Protein AF-A0A8I6SAB0-F1 (afdb_monomer_lite)

Organism: Cimex lectularius (NCBI:txid79782)

Structure (mmCIF, N/CA/C/O backbone):
data_AF-A0A8I6SAB0-F1
#
_entry.id   AF-A0A8I6SAB0-F1
#
loop_
_atom_site.group_PDB
_atom_site.id
_atom_site.type_symbol
_atom_site.label_atom_id
_atom_site.label_alt_id
_atom_site.label_comp_id
_atom_site.label_asym_id
_atom_site.label_entity_id
_atom_site.label_seq_id
_atom_site.pdbx_PDB_ins_code
_atom_site.Cartn_x
_atom_site.Cartn_y
_atom_site.Cartn_z
_atom_site.occupancy
_atom_site.B_iso_or_equiv
_atom_site.auth_seq_id
_atom_site.auth_comp_id
_atom_site.auth_asym_id
_atom_site.auth_atom_id
_atom_site.pdbx_PDB_model_num
ATOM 1 N N . MET A 1 1 ? -3.572 -4.943 46.003 1.00 37.38 1 MET A N 1
ATOM 2 C CA . MET A 1 1 ? -3.273 -3.696 45.274 1.00 37.38 1 MET A CA 1
ATOM 3 C C . MET A 1 1 ? -3.671 -3.942 43.835 1.00 37.38 1 MET A C 1
ATOM 5 O O . MET A 1 1 ? -3.155 -4.892 43.266 1.00 37.38 1 MET A O 1
ATOM 9 N N . ALA A 1 2 ? -4.676 -3.233 43.321 1.00 51.19 2 ALA A N 1
ATOM 10 C CA . ALA A 1 2 ? -5.103 -3.392 41.935 1.00 51.19 2 ALA A CA 1
ATOM 11 C C . ALA A 1 2 ? -4.067 -2.692 41.050 1.00 51.19 2 ALA A C 1
ATOM 13 O O . ALA A 1 2 ? -3.847 -1.495 41.209 1.00 51.19 2 ALA A O 1
ATOM 14 N N . GLU A 1 3 ? -3.372 -3.457 40.212 1.00 63.56 3 GLU A N 1
ATOM 15 C CA . GLU A 1 3 ? -2.479 -2.914 39.192 1.00 63.56 3 GLU A CA 1
ATOM 16 C C . GLU A 1 3 ? -3.342 -2.112 38.211 1.00 63.56 3 GLU A C 1
ATOM 18 O O . GLU A 1 3 ? -4.282 -2.652 37.626 1.00 63.56 3 GLU A O 1
ATOM 23 N N . GLU A 1 4 ? -3.088 -0.808 38.091 1.00 66.69 4 GLU A N 1
ATOM 24 C CA . GLU A 1 4 ? -3.746 0.015 37.079 1.00 66.69 4 GLU A CA 1
ATOM 25 C C . GLU A 1 4 ? -3.293 -0.482 35.703 1.00 66.69 4 GLU A C 1
ATOM 27 O O . GLU A 1 4 ? -2.148 -0.285 35.296 1.00 66.69 4 GLU A O 1
ATOM 32 N N . GLU A 1 5 ? -4.181 -1.202 35.014 1.00 70.38 5 GLU A N 1
ATOM 33 C CA . GLU A 1 5 ? -3.946 -1.691 33.657 1.00 70.38 5 GLU A CA 1
ATOM 34 C C . GLU A 1 5 ? -3.589 -0.504 32.759 1.00 70.38 5 GLU A C 1
ATOM 36 O O . GLU A 1 5 ? -4.308 0.500 32.721 1.00 70.38 5 GLU A O 1
ATOM 41 N N . SER A 1 6 ? -2.474 -0.611 32.030 1.00 84.19 6 SER A N 1
ATOM 42 C CA . SER A 1 6 ? -2.013 0.489 31.182 1.00 84.19 6 SER A CA 1
ATOM 43 C C . SER A 1 6 ? -3.103 0.877 30.178 1.00 84.19 6 SER A C 1
ATOM 45 O O . SER A 1 6 ? -3.843 0.023 29.678 1.00 84.19 6 SER A O 1
ATOM 47 N N . GLU A 1 7 ? -3.195 2.163 29.829 1.00 88.31 7 GLU A N 1
ATOM 48 C CA . GLU A 1 7 ? -4.183 2.667 28.862 1.00 88.31 7 GLU A CA 1
ATOM 49 C C . GLU A 1 7 ? -4.203 1.817 27.575 1.00 88.31 7 GLU A C 1
ATOM 51 O O . GLU A 1 7 ? -5.266 1.473 27.050 1.00 88.31 7 GLU A O 1
ATOM 56 N N . TYR A 1 8 ? -3.027 1.350 27.145 1.00 86.06 8 TYR A N 1
ATOM 57 C CA . TYR A 1 8 ? -2.850 0.434 26.024 1.00 86.06 8 TYR A CA 1
ATOM 58 C C . TYR A 1 8 ? -3.575 -0.913 26.194 1.00 86.06 8 TYR A C 1
ATOM 60 O O . TYR A 1 8 ? -4.227 -1.388 25.263 1.00 86.06 8 TYR A O 1
ATOM 68 N N . GLU A 1 9 ? -3.495 -1.544 27.365 1.00 88.44 9 GLU A N 1
ATOM 69 C CA . GLU A 1 9 ? -4.167 -2.820 27.643 1.00 88.44 9 GLU A CA 1
ATOM 70 C C . GLU A 1 9 ? -5.688 -2.678 27.695 1.00 88.44 9 GLU A C 1
ATOM 72 O O . GLU A 1 9 ? -6.413 -3.612 27.329 1.00 88.44 9 GLU A O 1
ATOM 77 N N . SER A 1 10 ? -6.182 -1.504 28.098 1.00 89.19 10 SER A N 1
ATOM 78 C CA . SER A 1 10 ? -7.610 -1.181 28.044 1.00 89.19 10 SER A CA 1
ATOM 79 C C . SER A 1 10 ? -8.105 -1.054 26.595 1.00 89.19 10 SER A C 1
ATOM 81 O O . SER A 1 10 ? -9.099 -1.680 26.222 1.00 89.19 10 SER A O 1
ATOM 83 N N . ILE A 1 11 ? -7.361 -0.341 25.739 1.00 90.06 11 ILE A N 1
ATOM 84 C CA . ILE A 1 11 ? -7.665 -0.195 24.308 1.00 90.06 11 ILE A CA 1
ATOM 85 C C . ILE A 1 11 ? -7.582 -1.557 23.610 1.00 90.06 11 ILE A C 1
ATOM 87 O O . ILE A 1 11 ? -8.462 -1.926 22.834 1.00 90.06 11 ILE A O 1
ATOM 91 N N . ARG A 1 12 ? -6.555 -2.353 23.925 1.00 92.50 12 ARG A N 1
ATOM 92 C CA . ARG A 1 12 ? -6.371 -3.694 23.361 1.00 92.50 12 ARG A CA 1
ATOM 93 C C . ARG A 1 12 ? -7.542 -4.622 23.681 1.00 92.50 12 ARG A C 1
ATOM 95 O O . ARG A 1 12 ? -7.967 -5.360 22.794 1.00 92.50 12 ARG A O 1
ATOM 102 N N . ARG A 1 13 ? -8.064 -4.600 24.913 1.00 93.06 13 ARG A N 1
ATOM 103 C CA . ARG A 1 13 ? -9.240 -5.402 25.295 1.00 93.06 13 ARG A CA 1
ATOM 104 C C . ARG A 1 13 ? -10.497 -4.961 24.561 1.00 93.06 13 ARG A C 1
ATOM 106 O O . ARG A 1 13 ? -11.147 -5.821 23.975 1.00 93.06 13 ARG A O 1
ATOM 113 N N . LYS A 1 14 ? -10.763 -3.653 24.493 1.00 95.94 14 LYS A N 1
ATOM 114 C CA . LYS A 1 14 ? -11.896 -3.105 23.727 1.00 95.94 14 LYS A CA 1
ATOM 115 C C . LYS A 1 14 ? -11.855 -3.553 22.265 1.00 95.94 14 LYS A C 1
ATOM 117 O O . LYS A 1 14 ? -12.825 -4.115 21.771 1.00 95.94 14 LYS A O 1
ATOM 122 N N . ASN A 1 15 ? -10.695 -3.443 21.616 1.00 95.38 15 ASN A N 1
ATOM 123 C CA . ASN A 1 15 ? -10.526 -3.882 20.228 1.00 95.38 15 ASN A CA 1
ATOM 124 C C . ASN A 1 15 ? -10.755 -5.394 20.056 1.00 95.38 15 ASN A C 1
ATOM 126 O O . ASN A 1 15 ? -11.347 -5.827 19.071 1.00 95.38 15 ASN A O 1
ATOM 130 N N . LEU A 1 16 ? -10.277 -6.219 20.997 1.00 94.62 16 LEU A N 1
ATOM 131 C CA . LEU A 1 16 ? -10.489 -7.670 20.961 1.00 94.62 16 LEU A CA 1
ATOM 132 C C . LEU A 1 16 ? -11.963 -8.044 21.155 1.00 94.62 16 LEU A C 1
ATOM 134 O O . LEU A 1 16 ? -12.431 -8.999 20.537 1.00 94.62 16 LEU A O 1
ATOM 138 N N . GLU A 1 17 ? -12.679 -7.324 22.014 1.00 93.56 17 GLU A N 1
ATOM 139 C CA . GLU A 1 17 ? -14.110 -7.516 22.248 1.00 93.56 17 GLU A CA 1
ATOM 140 C C . GLU A 1 17 ? -14.941 -7.101 21.037 1.00 93.56 17 GLU A C 1
ATOM 142 O O . GLU A 1 17 ? -15.770 -7.886 20.579 1.00 93.56 17 GLU A O 1
ATOM 147 N N . GLU A 1 18 ? -14.663 -5.933 20.455 1.00 94.19 18 GLU A N 1
ATOM 148 C CA . GLU A 1 18 ? -15.303 -5.477 19.217 1.00 94.19 18 GLU A CA 1
ATOM 149 C C . GLU A 1 18 ? -15.124 -6.501 18.092 1.00 94.19 18 GLU A C 1
ATOM 151 O O . GLU A 1 18 ? -16.097 -6.898 17.449 1.00 94.19 18 GLU A O 1
ATOM 156 N N . PHE A 1 19 ? -13.902 -7.015 17.918 1.00 95.62 19 PHE A N 1
ATOM 157 C CA . PHE A 1 19 ? -13.609 -8.009 16.887 1.00 95.62 19 PHE A CA 1
ATOM 158 C C . PHE A 1 19 ? -14.329 -9.342 17.134 1.00 95.62 19 PHE A C 1
ATOM 160 O O . PHE A 1 19 ? -14.801 -9.974 16.188 1.00 95.62 19 PHE A O 1
ATOM 167 N N . LYS A 1 20 ? -14.436 -9.784 18.397 1.00 90.06 20 LYS A N 1
ATOM 168 C CA . LYS A 1 20 ? -15.200 -10.991 18.763 1.00 90.06 20 LYS A CA 1
ATOM 169 C C . LYS A 1 20 ? -16.686 -10.823 18.459 1.00 90.06 20 LYS A C 1
ATOM 171 O O . LYS A 1 20 ? -17.280 -11.729 17.883 1.00 90.06 20 LYS A O 1
ATOM 176 N N . LEU A 1 21 ? -17.267 -9.673 18.795 1.00 92.12 21 LEU A N 1
ATOM 177 C CA . LEU A 1 21 ? -18.678 -9.380 18.533 1.00 92.12 21 LEU A CA 1
ATOM 178 C C . LEU A 1 21 ? -18.977 -9.300 17.035 1.00 92.12 21 LEU A C 1
ATOM 180 O O . LEU A 1 21 ? -20.002 -9.799 16.576 1.00 92.12 21 LEU A O 1
ATOM 184 N N . GLU A 1 22 ? -18.091 -8.679 16.259 1.00 92.06 22 GLU A N 1
ATOM 185 C CA . GLU A 1 22 ? -18.236 -8.587 14.807 1.00 92.06 22 GLU A CA 1
ATOM 186 C C . GLU A 1 22 ? -18.109 -9.968 14.145 1.00 92.06 22 GLU A C 1
ATOM 188 O O . GLU A 1 22 ? -18.910 -10.323 13.277 1.00 92.06 22 GLU A O 1
ATOM 193 N N . PHE A 1 23 ? -17.181 -10.797 14.633 1.00 93.62 23 PHE A N 1
ATOM 194 C CA . PHE A 1 23 ? -17.038 -12.186 14.205 1.00 93.62 23 PHE A CA 1
ATOM 195 C C . PHE A 1 23 ? -18.279 -13.029 14.536 1.00 93.62 23 PHE A C 1
ATOM 197 O O . PHE A 1 23 ? -18.781 -13.734 13.662 1.00 93.62 23 PHE A O 1
ATOM 204 N N . GLU A 1 24 ? -18.818 -12.927 15.755 1.00 89.81 24 GLU A N 1
ATOM 205 C CA . GLU A 1 24 ? -20.045 -13.630 16.157 1.00 89.81 24 GLU A CA 1
ATOM 206 C C . GLU A 1 24 ? -21.260 -13.202 15.326 1.00 89.81 24 GLU A C 1
ATOM 208 O O . GLU A 1 24 ? -22.064 -14.048 14.938 1.00 89.81 24 GLU A O 1
ATOM 213 N N . LYS A 1 25 ? -21.385 -11.910 14.996 1.00 88.94 25 LYS A N 1
ATOM 214 C CA . LYS A 1 25 ? -22.450 -11.416 14.106 1.00 88.94 25 LYS A CA 1
ATOM 215 C C . LYS A 1 25 ? -22.351 -12.000 12.700 1.00 88.94 25 LYS A C 1
ATOM 217 O O . LYS A 1 25 ? -23.378 -12.248 12.076 1.00 88.94 25 LYS A O 1
ATOM 222 N N . GLN A 1 26 ? -21.134 -12.181 12.189 1.00 90.06 26 GLN A N 1
ATOM 223 C CA . GLN A 1 26 ? -20.918 -12.612 10.811 1.00 90.06 26 GLN A CA 1
ATOM 224 C C . GLN A 1 26 ? -20.945 -14.138 10.640 1.00 90.06 26 GLN A C 1
ATOM 226 O O . GLN A 1 26 ? -21.436 -14.621 9.622 1.00 90.06 26 GLN A O 1
ATOM 231 N N . PHE A 1 27 ? -20.421 -14.890 11.610 1.00 85.94 27 PHE A N 1
ATOM 232 C CA . PHE A 1 27 ? -20.217 -16.341 11.505 1.00 85.94 27 PHE A CA 1
ATOM 233 C C . PHE A 1 27 ? -21.022 -17.161 12.524 1.00 85.94 27 PHE A C 1
ATOM 235 O O . PHE A 1 27 ? -21.009 -18.389 12.456 1.00 85.94 27 PHE A O 1
ATOM 242 N N . GLY A 1 28 ? -21.738 -16.511 13.446 1.00 83.19 28 GLY A N 1
ATOM 243 C CA . GLY A 1 28 ? -22.416 -17.178 14.554 1.00 83.19 28 GLY A CA 1
ATOM 244 C C . GLY A 1 28 ? -21.441 -17.700 15.615 1.00 83.19 28 GLY A C 1
ATOM 245 O O . GLY A 1 28 ? -20.225 -17.503 15.545 1.00 83.19 28 GLY A O 1
ATOM 246 N N . LYS A 1 29 ? -21.975 -18.381 16.634 1.00 79.69 29 LYS A N 1
ATOM 247 C CA . LYS A 1 29 ? -21.158 -19.062 17.645 1.00 79.69 29 LYS A CA 1
ATOM 248 C C . LYS A 1 29 ? -20.583 -20.336 17.034 1.00 79.69 29 LYS A C 1
ATOM 250 O O . LYS A 1 29 ? -21.311 -21.297 16.811 1.00 79.69 29 LYS A O 1
ATOM 255 N N . ILE A 1 30 ? -19.281 -20.342 16.770 1.00 71.81 30 ILE A N 1
ATOM 256 C CA . ILE A 1 30 ? -18.570 -21.561 16.384 1.00 71.81 30 ILE A CA 1
ATOM 257 C C . ILE A 1 30 ? -18.394 -22.398 17.651 1.00 71.81 30 ILE A C 1
ATOM 259 O O . ILE A 1 30 ? -17.640 -22.022 18.552 1.00 71.81 30 ILE A O 1
ATOM 263 N N . GLU A 1 31 ? -19.108 -23.519 17.739 1.00 74.56 31 GLU A N 1
ATOM 264 C CA . GLU A 1 31 ? -18.839 -24.527 18.761 1.00 74.56 31 GLU A CA 1
ATOM 265 C C . GLU A 1 31 ? -17.391 -24.995 18.611 1.00 74.56 31 GLU A C 1
ATOM 267 O O . GLU A 1 31 ? -16.898 -25.204 17.498 1.00 74.56 31 GLU A O 1
ATOM 272 N N . LYS A 1 32 ? -16.672 -25.109 19.731 1.00 68.12 32 LYS A N 1
ATOM 273 C CA . LYS A 1 32 ? -15.304 -25.627 19.723 1.00 68.12 32 LYS A CA 1
ATOM 274 C C . LYS A 1 32 ? -15.351 -27.005 19.069 1.00 68.12 32 LYS A C 1
ATOM 276 O O . LYS A 1 32 ? -15.925 -27.922 19.647 1.00 68.12 32 LYS A O 1
ATOM 281 N N . ILE A 1 33 ? -14.759 -27.126 17.880 1.00 63.59 33 ILE A N 1
ATOM 282 C CA . ILE A 1 33 ? -14.549 -28.416 17.222 1.00 63.59 33 ILE A CA 1
ATOM 283 C C . ILE A 1 33 ? -13.871 -29.299 18.273 1.00 63.59 33 ILE A C 1
ATOM 285 O O . ILE A 1 33 ? -12.827 -28.877 18.795 1.00 63.59 33 ILE A O 1
ATOM 289 N N . PRO A 1 34 ? -14.465 -30.449 18.645 1.00 54.75 34 PRO A N 1
ATOM 290 C CA . PRO A 1 34 ? -13.818 -31.381 19.545 1.00 54.75 34 PRO A CA 1
ATOM 291 C C . PRO A 1 34 ? -12.416 -31.609 19.008 1.00 54.75 34 PRO A C 1
ATOM 293 O O . PRO A 1 34 ? -12.240 -31.906 17.824 1.00 54.75 34 PRO A O 1
ATOM 296 N N . GLN A 1 35 ? -11.409 -31.407 19.852 1.00 59.56 35 GLN A N 1
ATOM 297 C CA . GLN A 1 35 ? -10.078 -31.906 19.560 1.00 59.56 35 GLN A CA 1
ATOM 298 C C . GLN A 1 35 ? -10.166 -33.430 19.643 1.00 59.56 35 GLN A C 1
ATOM 300 O O . GLN A 1 35 ? -9.655 -34.029 20.579 1.00 59.56 35 GLN A O 1
ATOM 305 N N . GLU A 1 36 ? -10.870 -34.067 18.704 1.00 58.88 36 GLU A N 1
ATOM 306 C CA . GLU A 1 36 ? -10.563 -35.448 18.409 1.00 58.88 36 GLU A CA 1
ATOM 307 C C . GLU A 1 36 ? -9.099 -35.434 18.027 1.00 58.88 36 GLU A C 1
ATOM 309 O O . GLU A 1 36 ? -8.660 -34.677 17.152 1.00 58.88 36 GLU A O 1
ATOM 314 N N . GLU A 1 37 ? -8.343 -36.169 18.825 1.00 54.97 37 GLU A N 1
ATOM 315 C CA . GLU A 1 37 ? -6.919 -36.341 18.713 1.00 54.97 37 GLU A CA 1
ATOM 316 C C . GLU A 1 37 ? -6.630 -36.792 17.285 1.00 54.97 37 GLU A C 1
ATOM 318 O O . GLU A 1 37 ? -6.657 -37.979 16.957 1.00 54.97 37 GLU A O 1
ATOM 323 N N . PHE A 1 38 ? -6.348 -35.832 16.402 1.00 54.22 38 PHE A N 1
ATOM 324 C CA . PHE A 1 38 ? -5.622 -36.106 15.182 1.00 54.22 38 PHE A CA 1
ATOM 325 C C . PHE A 1 38 ? -4.271 -36.614 15.659 1.00 54.22 38 PHE A C 1
ATOM 327 O O . PHE A 1 38 ? -3.338 -35.845 15.896 1.00 54.22 38 PHE A O 1
ATOM 334 N N . SER A 1 39 ? -4.198 -37.927 15.860 1.00 56.62 39 SER A N 1
ATOM 335 C CA . SER A 1 39 ? -2.968 -38.661 16.0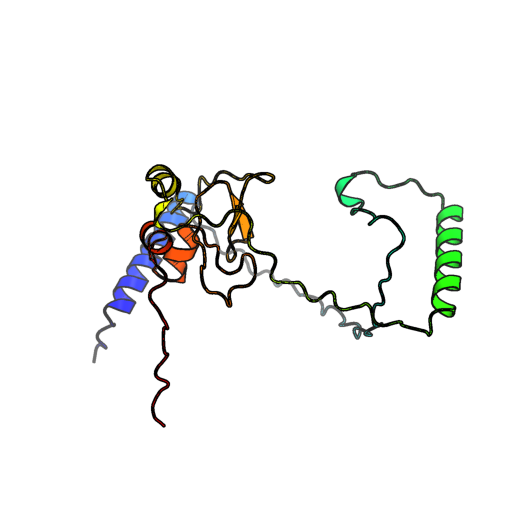43 1.00 56.62 39 SER A CA 1
ATOM 336 C C . SER A 1 39 ? -2.202 -38.470 14.745 1.00 56.62 39 SER A C 1
ATOM 338 O O . SER A 1 39 ? -2.366 -39.179 13.753 1.00 56.62 39 SER A O 1
ATOM 340 N N . VAL A 1 40 ? -1.403 -37.404 14.711 1.00 62.34 40 VAL A N 1
ATOM 341 C CA . VAL A 1 40 ? -0.434 -37.192 13.652 1.00 62.34 40 VAL A CA 1
ATOM 342 C C . VAL A 1 40 ? 0.546 -38.342 13.809 1.00 62.34 40 VAL A C 1
ATOM 344 O O . VAL A 1 40 ? 1.475 -38.268 14.614 1.00 62.34 40 VAL A O 1
ATOM 347 N N . LEU A 1 41 ? 0.304 -39.437 13.081 1.00 64.06 41 LEU A N 1
ATOM 348 C CA . LEU A 1 41 ? 1.275 -40.512 12.950 1.00 64.06 41 LEU A CA 1
ATOM 349 C C . LEU A 1 41 ? 2.616 -39.848 12.615 1.00 64.06 41 LEU A C 1
ATOM 351 O O . LEU A 1 41 ? 2.649 -38.990 11.722 1.00 64.06 41 LEU A O 1
ATOM 355 N N . PRO A 1 42 ? 3.709 -40.175 13.328 1.00 60.00 42 PRO A N 1
ATOM 356 C CA . PRO A 1 42 ? 4.990 -39.534 13.097 1.00 60.00 42 PRO A CA 1
ATOM 357 C C . PRO A 1 42 ? 5.371 -39.706 11.628 1.00 60.00 42 PRO A C 1
ATOM 359 O O . PRO A 1 42 ? 5.686 -40.808 11.185 1.00 60.00 42 PRO A O 1
ATOM 362 N N . ILE A 1 43 ? 5.319 -38.622 10.850 1.00 63.72 43 ILE A N 1
ATOM 363 C CA . ILE A 1 43 ? 5.752 -38.654 9.454 1.00 63.72 43 ILE A CA 1
ATOM 364 C C . ILE A 1 43 ? 7.246 -38.990 9.496 1.00 63.72 43 ILE A C 1
ATOM 366 O O . ILE A 1 43 ? 8.019 -38.192 10.045 1.00 63.72 43 ILE A O 1
ATOM 370 N N . PRO A 1 44 ? 7.692 -40.137 8.948 1.00 63.53 44 PRO A N 1
ATOM 371 C CA . PRO A 1 44 ? 9.100 -40.489 8.982 1.00 63.53 44 PRO A CA 1
ATOM 372 C C . PRO A 1 44 ? 9.880 -39.413 8.227 1.00 63.53 44 PRO A C 1
ATOM 374 O O . PRO A 1 44 ? 9.734 -39.241 7.012 1.00 63.53 44 PRO A O 1
ATOM 377 N N . LYS A 1 45 ? 10.711 -38.656 8.954 1.00 56.94 45 LYS A N 1
ATOM 378 C CA . LYS A 1 45 ? 11.623 -37.672 8.368 1.00 56.94 45 LYS A CA 1
ATOM 379 C C . LYS A 1 45 ? 12.687 -38.435 7.584 1.00 56.94 45 LYS A C 1
ATOM 381 O O . LYS A 1 45 ? 13.740 -38.771 8.116 1.00 56.94 45 LYS A O 1
ATOM 386 N N . LYS A 1 46 ? 12.423 -38.720 6.306 1.00 60.03 46 LYS A N 1
ATOM 387 C CA . LYS A 1 46 ? 13.465 -39.208 5.396 1.00 60.03 46 LYS A CA 1
ATOM 388 C C . LYS A 1 46 ? 14.585 -38.157 5.394 1.00 60.03 46 LYS A C 1
ATOM 390 O O . LYS A 1 46 ? 14.277 -36.980 5.173 1.00 60.03 46 LYS A O 1
ATOM 395 N N . PRO A 1 47 ? 15.856 -38.522 5.643 1.00 53.19 47 PRO A N 1
ATOM 396 C CA . PRO A 1 47 ? 16.945 -37.559 5.607 1.00 53.19 47 PRO A CA 1
ATOM 397 C C . PRO A 1 47 ? 16.955 -36.912 4.227 1.00 53.19 47 PRO A C 1
ATOM 399 O O . PRO A 1 47 ? 17.047 -37.587 3.197 1.00 53.19 47 PRO A O 1
ATOM 402 N N . ARG A 1 48 ? 16.798 -35.588 4.200 1.00 51.75 48 ARG A N 1
ATOM 403 C CA . ARG A 1 48 ? 16.787 -34.811 2.965 1.00 51.75 48 ARG A CA 1
ATOM 404 C C . ARG A 1 48 ? 18.213 -34.832 2.416 1.00 51.75 48 ARG A C 1
ATOM 406 O O . ARG A 1 48 ? 19.027 -33.982 2.758 1.00 51.75 48 ARG A O 1
ATOM 413 N N . LYS A 1 49 ? 18.546 -35.838 1.602 1.00 52.50 49 LYS A N 1
ATOM 414 C CA . LYS A 1 49 ? 19.817 -35.858 0.873 1.00 52.50 49 LYS A CA 1
ATOM 415 C C . LYS A 1 49 ? 19.813 -34.640 -0.047 1.00 52.50 49 LYS A C 1
ATOM 417 O O . LYS A 1 49 ? 19.043 -34.596 -1.006 1.00 52.50 49 LYS A O 1
ATOM 422 N N . TYR A 1 50 ? 20.647 -33.647 0.258 1.00 48.66 50 TYR A N 1
ATOM 423 C CA . TYR A 1 50 ? 20.913 -32.519 -0.629 1.00 48.66 50 TYR A CA 1
ATOM 424 C C . TYR A 1 50 ? 21.627 -33.055 -1.873 1.00 48.66 50 TYR A C 1
ATOM 426 O O . TYR A 1 50 ? 22.851 -33.067 -1.972 1.00 48.66 50 TYR A O 1
ATOM 434 N N . LYS A 1 51 ? 20.856 -33.536 -2.852 1.00 44.00 51 LYS A N 1
ATOM 435 C CA . LYS A 1 51 ? 21.356 -33.624 -4.218 1.00 44.00 51 LYS A CA 1
ATOM 436 C C . LYS A 1 51 ? 21.375 -32.189 -4.708 1.00 44.00 51 LYS A C 1
ATOM 438 O O . LYS A 1 51 ? 20.328 -31.622 -5.013 1.00 44.00 51 LYS A O 1
ATOM 443 N N . ASN A 1 52 ? 22.561 -31.583 -4.681 1.00 42.47 52 ASN A N 1
ATOM 444 C CA . ASN A 1 52 ? 22.785 -30.248 -5.213 1.00 42.47 52 ASN A CA 1
ATOM 445 C C . ASN A 1 52 ? 22.069 -30.181 -6.574 1.00 42.47 52 ASN A C 1
ATOM 447 O O . ASN A 1 52 ? 22.227 -31.091 -7.381 1.00 42.47 52 ASN A O 1
ATOM 451 N N . ALA A 1 53 ? 21.242 -29.178 -6.844 1.00 47.47 53 ALA A N 1
ATOM 452 C CA . ALA A 1 53 ? 20.618 -29.000 -8.155 1.00 47.47 53 ALA A CA 1
ATOM 453 C C . ALA A 1 53 ? 21.624 -28.276 -9.061 1.00 47.47 53 ALA A C 1
ATOM 455 O O . ALA A 1 53 ? 22.322 -27.381 -8.592 1.00 47.47 53 ALA A O 1
ATOM 456 N N . VAL A 1 54 ? 21.780 -28.680 -10.321 1.00 40.00 54 VAL A N 1
ATOM 457 C CA . VAL A 1 54 ? 22.351 -27.801 -11.351 1.00 40.00 54 VAL A CA 1
ATOM 458 C C . VAL A 1 54 ? 21.353 -27.772 -12.482 1.00 40.00 54 VAL A C 1
ATOM 460 O O . VAL A 1 54 ? 21.132 -28.760 -13.173 1.00 40.00 54 VAL A O 1
ATOM 463 N N . VAL A 1 55 ? 20.728 -26.610 -12.599 1.00 44.62 55 VAL A N 1
ATOM 464 C CA . VAL A 1 55 ? 19.961 -26.174 -13.751 1.00 44.62 55 VAL A CA 1
ATOM 465 C C . VAL A 1 55 ? 20.977 -25.644 -14.758 1.00 44.62 55 VAL A C 1
ATOM 467 O O . VAL A 1 55 ? 21.765 -24.766 -14.416 1.00 44.62 55 VAL A O 1
ATOM 470 N N . ARG A 1 56 ? 20.955 -26.138 -15.997 1.00 43.34 56 ARG A N 1
ATOM 471 C CA . ARG A 1 56 ? 21.224 -25.282 -17.155 1.00 43.34 56 ARG A CA 1
ATOM 472 C C . ARG A 1 56 ? 20.211 -25.576 -18.252 1.00 43.34 56 ARG A C 1
ATOM 474 O O . ARG A 1 56 ? 19.999 -26.710 -18.662 1.00 43.34 56 ARG A O 1
ATOM 481 N N . SER A 1 57 ? 19.566 -24.485 -18.624 1.00 51.00 57 SER A N 1
ATOM 482 C CA . SER A 1 57 ? 18.480 -24.288 -19.562 1.00 51.00 57 SER A CA 1
ATOM 483 C C . SER A 1 57 ? 18.961 -24.338 -21.010 1.00 51.00 57 SER A C 1
ATOM 485 O O . SER A 1 57 ? 19.784 -23.518 -21.412 1.00 51.00 57 SER A O 1
ATOM 487 N N . SER A 1 58 ? 18.371 -25.226 -21.800 1.00 45.03 58 SER A N 1
ATOM 488 C CA . SER A 1 58 ? 18.226 -25.044 -23.252 1.00 45.03 58 SER A CA 1
ATOM 489 C C . SER A 1 58 ? 16.923 -25.648 -23.788 1.00 45.03 58 SER A C 1
ATOM 491 O O . SER A 1 58 ? 16.767 -25.818 -24.990 1.00 45.03 58 SER A O 1
ATOM 493 N N . LEU A 1 59 ? 15.972 -25.960 -22.904 1.00 47.06 59 LEU A N 1
ATOM 494 C CA . LEU A 1 59 ? 14.631 -26.398 -23.276 1.00 47.06 59 LEU A CA 1
ATOM 495 C C . LEU A 1 59 ? 13.626 -25.387 -22.716 1.00 47.06 59 LEU A C 1
ATOM 497 O O . LEU A 1 59 ? 13.831 -24.917 -21.588 1.00 47.06 59 LEU A O 1
ATOM 501 N N . PRO A 1 60 ? 12.578 -25.022 -23.478 1.00 43.44 60 PRO A N 1
ATOM 502 C CA . PRO A 1 60 ? 11.566 -24.085 -23.015 1.00 43.44 60 PRO A CA 1
ATOM 503 C C . PRO A 1 60 ? 11.019 -24.563 -21.672 1.00 43.44 60 PRO A C 1
ATOM 505 O O . PRO A 1 60 ? 10.767 -25.754 -21.475 1.00 43.44 60 PRO A O 1
ATOM 508 N N . CYS A 1 61 ? 10.892 -23.627 -20.730 1.00 38.56 61 CYS A N 1
ATOM 509 C CA . CYS A 1 61 ? 10.362 -23.891 -19.400 1.00 38.56 61 CYS A CA 1
ATOM 510 C C . CYS A 1 61 ? 9.006 -24.591 -19.550 1.00 38.56 61 CYS A C 1
ATOM 512 O O . CYS A 1 61 ? 8.030 -23.983 -19.992 1.00 38.56 61 CYS A O 1
ATOM 514 N N . ARG A 1 62 ? 8.956 -25.890 -19.238 1.00 49.62 62 ARG A N 1
ATOM 515 C CA . ARG A 1 62 ? 7.723 -26.674 -19.272 1.00 49.62 62 ARG A CA 1
ATOM 516 C C . ARG A 1 62 ? 6.835 -26.105 -18.167 1.00 49.62 62 ARG A C 1
ATOM 518 O O . ARG A 1 62 ? 7.053 -26.388 -16.991 1.00 49.62 62 ARG A O 1
ATOM 525 N N . MET A 1 63 ? 5.892 -25.236 -18.536 1.00 47.78 63 MET A N 1
ATOM 526 C CA . MET A 1 63 ? 4.872 -24.736 -17.614 1.00 47.78 63 MET A CA 1
ATOM 527 C C . MET A 1 63 ? 4.215 -25.924 -16.904 1.00 47.78 63 MET A C 1
ATOM 529 O O . MET A 1 63 ? 4.071 -26.996 -17.496 1.00 47.78 63 MET A O 1
ATOM 533 N N . SER A 1 64 ? 3.838 -25.756 -15.633 1.00 50.97 64 SER A N 1
ATOM 534 C CA . SER A 1 64 ? 3.261 -26.852 -14.856 1.00 50.97 64 SER A CA 1
ATOM 535 C C . SER A 1 64 ? 2.048 -27.432 -15.580 1.00 50.97 64 SER A C 1
ATOM 537 O O . SER A 1 64 ? 1.125 -26.686 -15.910 1.00 50.97 64 SER A O 1
ATOM 539 N N . LEU A 1 65 ? 2.013 -28.757 -15.754 1.00 53.41 65 LEU A N 1
ATOM 540 C CA . LEU A 1 65 ? 0.869 -29.479 -16.335 1.00 53.41 65 LEU A CA 1
ATOM 541 C C . LEU A 1 65 ? -0.447 -29.203 -15.584 1.00 53.41 65 LEU A C 1
ATOM 543 O O . LEU A 1 65 ? -1.526 -29.358 -16.142 1.00 53.41 65 LEU A O 1
ATOM 547 N N . ARG A 1 66 ? -0.361 -28.684 -14.352 1.00 48.22 66 ARG A N 1
ATOM 548 C CA . ARG A 1 66 ? -1.498 -28.185 -13.573 1.00 48.22 66 ARG A CA 1
ATOM 549 C C . ARG A 1 66 ? -2.286 -27.062 -14.262 1.00 48.22 66 ARG A C 1
ATOM 551 O O . ARG A 1 66 ? -3.475 -26.948 -14.009 1.00 48.22 66 ARG A O 1
ATOM 558 N N . ASN A 1 67 ? -1.660 -26.287 -15.152 1.00 51.31 67 ASN A N 1
ATOM 559 C CA . ASN A 1 67 ? -2.333 -25.229 -15.918 1.00 51.31 67 ASN A CA 1
ATOM 560 C C . ASN A 1 67 ? -3.006 -25.746 -17.197 1.00 51.31 67 ASN A C 1
ATOM 562 O O . ASN A 1 67 ? -3.710 -24.983 -17.846 1.00 51.31 67 ASN A O 1
ATOM 566 N N . LYS A 1 68 ? -2.766 -27.007 -17.585 1.00 53.00 68 LYS A N 1
ATOM 567 C CA . LYS A 1 68 ? -3.310 -27.596 -18.817 1.00 53.00 68 LYS A CA 1
ATOM 568 C C . LYS A 1 68 ? -4.424 -28.613 -18.581 1.00 53.00 68 LYS A C 1
ATOM 570 O O . LYS A 1 68 ? -4.991 -29.071 -19.555 1.00 53.00 68 LYS A O 1
ATOM 575 N N . ALA A 1 69 ? -4.722 -28.964 -17.327 1.00 48.91 69 ALA A N 1
ATOM 576 C CA . ALA A 1 69 ? -5.809 -29.871 -16.931 1.00 48.91 69 ALA A CA 1
ATOM 577 C C . ALA A 1 69 ? -5.908 -31.218 -17.691 1.00 48.91 69 ALA A C 1
ATOM 579 O O . ALA A 1 69 ? -6.897 -31.922 -17.540 1.00 48.91 69 ALA A O 1
ATOM 580 N N . GLU A 1 70 ? -4.877 -31.632 -18.428 1.00 51.16 70 GLU A N 1
ATOM 581 C CA . GLU A 1 70 ? -4.840 -32.902 -19.152 1.00 51.16 70 GLU A CA 1
ATOM 582 C C . GLU A 1 70 ? -3.760 -33.806 -18.554 1.00 51.16 70 GLU A C 1
ATOM 584 O O . GLU A 1 70 ? -2.584 -33.434 -18.451 1.00 51.16 70 GLU A O 1
ATOM 589 N N . ARG A 1 71 ? -4.160 -35.012 -18.135 1.00 50.09 71 ARG A N 1
ATOM 590 C CA . ARG A 1 71 ? -3.216 -36.101 -17.865 1.00 50.09 71 ARG A CA 1
ATOM 591 C C . ARG A 1 71 ? -2.866 -36.738 -19.215 1.00 50.09 71 ARG A C 1
ATOM 593 O O . ARG A 1 71 ? -3.789 -37.170 -19.898 1.00 50.09 71 ARG A O 1
ATOM 600 N N . PRO A 1 72 ? -1.586 -36.805 -19.619 1.00 52.78 72 PRO A N 1
ATOM 601 C CA . PRO A 1 72 ? -1.229 -37.536 -20.826 1.00 52.78 72 PRO A CA 1
ATOM 602 C C . PRO A 1 72 ? -1.488 -39.030 -20.592 1.00 52.78 72 PRO A C 1
ATOM 604 O O . PRO A 1 72 ? -1.009 -39.588 -19.603 1.00 52.78 72 PRO A O 1
ATOM 607 N N . ASN A 1 73 ? -2.256 -39.655 -21.483 1.00 53.31 73 ASN A N 1
ATOM 608 C CA . ASN A 1 73 ? -2.443 -41.104 -21.516 1.00 53.31 73 ASN A CA 1
ATOM 609 C C . ASN A 1 73 ? -1.164 -41.730 -22.080 1.00 53.31 73 ASN A C 1
ATOM 611 O O . ASN A 1 73 ? -1.036 -41.861 -23.292 1.00 53.31 73 ASN A O 1
ATOM 615 N N . LEU A 1 74 ? -0.197 -42.026 -21.213 1.00 55.25 74 LEU A N 1
ATOM 616 C CA . LEU A 1 74 ? 1.015 -42.744 -21.599 1.00 55.25 74 LEU A CA 1
ATOM 617 C C . LEU A 1 74 ? 0.828 -44.233 -21.308 1.00 55.25 74 LEU A C 1
ATOM 619 O O . LEU A 1 74 ? 0.418 -44.594 -20.202 1.00 55.25 74 LEU A O 1
ATOM 623 N N . SER A 1 75 ? 1.123 -45.077 -22.292 1.00 61.69 75 SER A N 1
ATOM 624 C CA . SER A 1 75 ? 1.170 -46.530 -22.110 1.00 61.69 75 SER A CA 1
ATOM 625 C C . SER A 1 75 ? 2.330 -46.927 -21.183 1.00 61.69 75 SER A C 1
ATOM 627 O O . SER A 1 75 ? 3.275 -46.159 -20.980 1.00 61.69 75 SER A O 1
ATOM 629 N N . LEU A 1 76 ? 2.246 -48.115 -20.574 1.00 57.44 76 LEU A N 1
ATOM 630 C CA . LEU A 1 76 ? 3.253 -48.596 -19.615 1.00 57.44 76 LEU A CA 1
ATOM 631 C C . LEU A 1 76 ? 4.652 -48.677 -20.254 1.00 57.44 76 LEU A C 1
ATOM 633 O O . LEU A 1 76 ? 5.620 -48.214 -19.654 1.00 57.44 76 LEU A O 1
ATOM 637 N N . ASP A 1 77 ? 4.729 -49.112 -21.511 1.00 56.47 77 ASP A N 1
ATOM 638 C CA . ASP A 1 77 ? 5.985 -49.260 -22.259 1.00 56.47 77 ASP A CA 1
ATOM 639 C C . ASP A 1 77 ? 6.652 -47.904 -22.575 1.00 56.47 77 ASP A C 1
ATOM 641 O O . ASP A 1 77 ? 7.880 -47.775 -22.613 1.00 56.47 77 ASP A O 1
ATOM 645 N N . GLU A 1 78 ? 5.849 -46.848 -22.754 1.00 56.69 78 GLU A N 1
ATOM 646 C CA . GLU A 1 78 ? 6.340 -45.477 -22.939 1.00 56.69 78 GLU A CA 1
ATOM 647 C C . GLU A 1 78 ? 6.859 -44.875 -21.625 1.00 56.69 78 GLU A C 1
ATOM 649 O O . GLU A 1 78 ? 7.798 -44.074 -21.631 1.00 56.69 78 GLU A O 1
ATOM 654 N N . ALA A 1 79 ? 6.276 -45.258 -20.485 1.00 59.84 79 ALA A N 1
ATOM 655 C CA . ALA A 1 79 ? 6.721 -44.805 -19.171 1.00 59.84 79 ALA A CA 1
ATOM 656 C C . ALA A 1 79 ? 8.066 -45.438 -18.771 1.00 59.84 79 ALA A C 1
ATOM 658 O O . ALA A 1 79 ? 8.926 -44.743 -18.219 1.00 59.84 79 ALA A O 1
ATOM 659 N N . GLU A 1 80 ? 8.267 -46.717 -19.093 1.00 56.38 80 GLU A N 1
ATOM 660 C CA . GLU A 1 80 ? 9.511 -47.451 -18.826 1.00 56.38 80 GLU A CA 1
ATOM 661 C C . GLU A 1 80 ? 10.677 -46.925 -19.672 1.00 56.38 80 GLU A C 1
ATOM 663 O O . GLU A 1 80 ? 11.739 -46.611 -19.128 1.00 56.38 80 GLU A O 1
ATOM 668 N N . ASN A 1 81 ? 10.445 -46.672 -20.965 1.00 54.47 81 ASN A N 1
ATOM 669 C CA . ASN A 1 81 ? 11.445 -46.062 -21.848 1.00 54.47 81 ASN A CA 1
ATOM 670 C C . ASN A 1 81 ? 11.908 -44.680 -21.355 1.00 54.47 81 ASN A C 1
ATOM 672 O O . ASN A 1 81 ? 13.091 -44.341 -21.426 1.00 54.47 81 ASN A O 1
ATOM 676 N N . ILE A 1 82 ? 10.992 -43.862 -20.823 1.00 57.16 82 ILE A N 1
ATOM 677 C CA . ILE A 1 82 ? 11.339 -42.553 -20.248 1.00 57.16 82 ILE A CA 1
ATOM 678 C C . ILE A 1 82 ? 12.192 -42.714 -18.986 1.00 57.16 82 ILE A C 1
ATOM 680 O O . ILE A 1 82 ? 13.109 -41.913 -18.765 1.00 57.16 82 ILE A O 1
ATOM 684 N N . LEU A 1 83 ? 11.891 -43.713 -18.155 1.00 55.72 83 LEU A N 1
ATOM 685 C CA . LEU A 1 83 ? 12.608 -43.965 -16.910 1.00 55.72 83 LEU A CA 1
ATOM 686 C C . LEU A 1 83 ? 14.059 -44.386 -17.184 1.00 55.72 83 LEU A C 1
ATOM 688 O O . LEU A 1 83 ? 14.977 -43.806 -16.601 1.00 55.72 83 LEU A O 1
ATOM 692 N N . GLU A 1 84 ? 14.268 -45.286 -18.143 1.00 49.84 84 GLU A N 1
ATOM 693 C CA . GLU A 1 84 ? 15.592 -45.782 -18.537 1.00 49.84 84 GLU A CA 1
ATOM 694 C C . GLU A 1 84 ? 16.453 -44.674 -19.177 1.00 49.84 84 GLU A C 1
ATOM 696 O O . GLU A 1 84 ? 17.620 -44.468 -18.821 1.00 49.84 84 GLU A O 1
ATOM 701 N N . HIS A 1 85 ? 15.849 -43.835 -20.030 1.00 55.47 85 HIS A N 1
ATOM 702 C CA . HIS A 1 85 ? 16.520 -42.663 -20.608 1.00 55.47 85 HIS A CA 1
ATOM 703 C C . HIS A 1 85 ? 16.865 -41.588 -19.561 1.00 55.47 85 HIS A C 1
ATOM 705 O O . HIS A 1 85 ? 17.836 -40.835 -19.717 1.00 55.47 85 HIS A O 1
ATOM 711 N N . CYS A 1 86 ? 16.079 -41.492 -18.484 1.00 47.22 86 CYS A N 1
ATOM 712 C CA . CYS A 1 86 ? 16.385 -40.623 -17.350 1.00 47.22 86 CYS A CA 1
ATOM 713 C C . CYS A 1 86 ? 17.548 -41.171 -16.518 1.00 47.22 86 CYS A C 1
ATOM 715 O O . CYS A 1 86 ? 18.406 -40.391 -16.098 1.00 47.22 86 CYS A O 1
ATOM 717 N N . GLU A 1 87 ? 17.613 -42.485 -16.313 1.00 46.47 87 GLU A N 1
ATOM 718 C CA . GLU A 1 87 ? 18.666 -43.139 -15.535 1.00 46.47 87 GLU A CA 1
ATOM 719 C C . GLU A 1 87 ? 20.039 -43.025 -16.212 1.00 46.47 87 GLU A C 1
ATOM 721 O O . GLU A 1 87 ? 21.017 -42.625 -15.571 1.00 46.47 87 GLU A O 1
ATOM 726 N N . TYR A 1 88 ? 20.100 -43.209 -17.535 1.00 48.94 88 TYR A N 1
ATOM 727 C CA . TYR A 1 88 ? 21.331 -43.026 -18.313 1.00 48.94 88 TYR A CA 1
ATOM 728 C C . TYR A 1 88 ? 21.892 -41.590 -18.223 1.00 48.94 88 TYR A C 1
ATOM 730 O O . TYR A 1 88 ? 23.106 -41.385 -18.124 1.00 48.94 88 TYR A O 1
ATOM 738 N N . LYS A 1 89 ? 21.026 -40.563 -18.169 1.00 45.91 89 LYS A N 1
ATOM 739 C CA . LYS A 1 89 ? 21.455 -39.155 -18.040 1.00 45.91 89 LYS A CA 1
ATOM 740 C C . LYS A 1 89 ? 21.977 -38.782 -16.651 1.00 45.91 89 LYS A C 1
ATOM 742 O O . LYS A 1 89 ? 22.788 -37.858 -16.550 1.00 45.91 89 LYS A O 1
ATOM 747 N N . LEU A 1 90 ? 21.558 -39.475 -15.590 1.00 46.53 90 LEU A N 1
ATOM 748 C CA . LEU A 1 90 ? 22.028 -39.207 -14.222 1.00 46.53 90 LEU A CA 1
ATOM 749 C C . LEU A 1 90 ? 23.489 -39.625 -14.016 1.00 46.53 90 LEU A C 1
ATOM 751 O O . LEU A 1 90 ? 24.203 -39.007 -13.222 1.00 46.53 90 LEU A O 1
ATOM 755 N N . ASN A 1 91 ? 23.952 -40.622 -14.769 1.00 47.38 91 ASN A N 1
ATOM 756 C CA . ASN A 1 91 ? 25.264 -41.229 -14.568 1.00 47.38 91 ASN A CA 1
ATOM 757 C C . ASN A 1 91 ? 26.423 -40.398 -15.157 1.00 47.38 91 ASN A C 1
ATOM 759 O O . ASN A 1 91 ? 27.571 -40.593 -14.760 1.00 47.38 91 ASN A O 1
ATOM 763 N N . ASN A 1 92 ? 26.147 -39.414 -16.029 1.00 47.59 92 ASN A N 1
ATOM 764 C CA . ASN A 1 92 ? 27.181 -38.719 -16.816 1.00 47.59 92 ASN A CA 1
ATOM 765 C C . ASN A 1 92 ? 27.451 -37.239 -16.431 1.00 47.59 92 ASN A C 1
ATOM 767 O O . ASN A 1 92 ? 28.224 -36.543 -17.089 1.00 47.59 92 ASN A O 1
ATOM 771 N N . THR A 1 93 ? 26.861 -36.701 -15.352 1.00 46.31 93 THR A N 1
ATOM 772 C CA . THR A 1 93 ? 26.987 -35.265 -14.999 1.00 46.31 93 THR A CA 1
ATOM 773 C C . THR A 1 93 ? 27.895 -34.984 -13.788 1.00 46.31 93 THR A C 1
ATOM 775 O O . THR A 1 93 ? 27.417 -34.625 -12.711 1.00 46.31 93 THR A O 1
ATOM 778 N N . ARG A 1 94 ? 29.225 -35.072 -13.958 1.00 44.09 94 ARG A N 1
ATOM 779 C CA . ARG A 1 94 ? 30.245 -34.644 -12.960 1.00 44.09 94 ARG A CA 1
ATOM 780 C C . ARG A 1 94 ? 31.023 -33.362 -13.328 1.00 44.09 94 ARG A C 1
ATOM 782 O O . ARG A 1 94 ? 32.150 -33.179 -12.886 1.00 44.09 94 ARG A O 1
ATOM 789 N N . LYS A 1 95 ? 30.449 -32.424 -14.095 1.00 46.25 95 LYS A N 1
ATOM 790 C CA . LYS A 1 95 ? 31.070 -31.097 -14.340 1.00 46.25 95 LYS A CA 1
ATOM 791 C C . LYS A 1 95 ? 30.044 -29.966 -14.247 1.00 46.25 95 LYS A C 1
ATOM 793 O O . LYS A 1 95 ? 29.416 -29.576 -15.227 1.00 46.25 95 LYS A O 1
ATOM 798 N N . ARG A 1 96 ? 29.858 -29.429 -13.040 1.00 46.62 96 ARG A N 1
ATOM 799 C CA . ARG A 1 96 ? 28.973 -28.287 -12.770 1.00 46.62 96 ARG A CA 1
ATOM 800 C C . ARG A 1 96 ? 29.682 -26.980 -13.108 1.00 46.62 96 ARG A C 1
ATOM 802 O O . ARG A 1 96 ? 30.421 -26.453 -12.288 1.00 46.62 96 ARG A O 1
ATOM 809 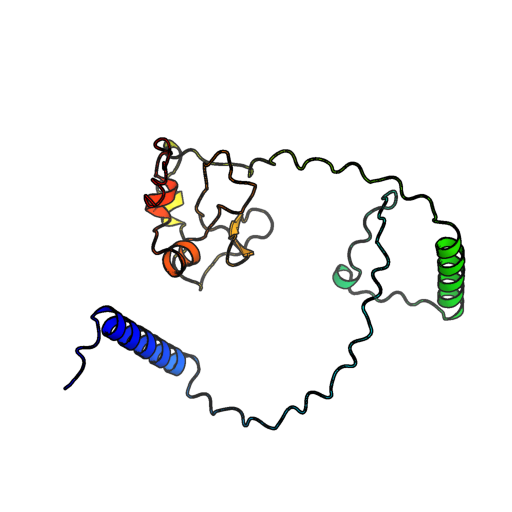N N . ARG A 1 97 ? 29.451 -26.435 -14.305 1.00 48.94 97 ARG A N 1
ATOM 810 C CA . ARG A 1 97 ? 29.820 -25.043 -14.608 1.00 48.94 97 ARG A CA 1
ATOM 811 C C . ARG A 1 97 ? 28.903 -24.120 -13.801 1.00 48.94 97 ARG A C 1
ATOM 813 O O . ARG A 1 97 ? 27.696 -24.121 -14.049 1.00 48.94 97 ARG A O 1
ATOM 820 N N . ALA A 1 98 ? 29.464 -23.366 -12.850 1.00 49.50 98 ALA A N 1
ATOM 821 C CA . ALA A 1 98 ? 28.761 -22.332 -12.089 1.00 49.50 98 ALA A CA 1
ATOM 822 C C . ALA A 1 98 ? 27.887 -21.503 -13.044 1.00 49.50 98 ALA A C 1
ATOM 824 O O . ALA A 1 98 ? 28.371 -21.011 -14.068 1.00 49.50 98 ALA A O 1
ATOM 825 N N . MET A 1 99 ? 26.573 -21.434 -12.807 1.00 46.50 99 MET A N 1
ATOM 826 C CA . MET A 1 99 ? 25.752 -20.467 -13.538 1.00 46.50 99 MET A CA 1
ATOM 827 C C . MET A 1 99 ? 26.310 -19.080 -13.223 1.00 46.50 99 MET A C 1
ATOM 829 O O . MET A 1 99 ? 26.627 -18.837 -12.056 1.00 46.50 99 MET A O 1
ATOM 833 N N . PRO A 1 100 ? 26.457 -18.186 -14.218 1.00 47.59 100 PRO A N 1
ATOM 834 C CA . PRO A 1 100 ? 26.725 -16.802 -13.889 1.00 47.59 100 PRO A CA 1
ATOM 835 C C . PRO A 1 100 ? 25.568 -16.373 -12.995 1.00 47.59 100 PRO A C 1
ATOM 837 O O . PRO A 1 100 ? 24.402 -16.474 -13.385 1.00 47.59 100 PRO A O 1
ATOM 840 N N . VAL A 1 101 ? 25.883 -15.983 -11.764 1.00 49.62 101 VAL A N 1
ATOM 841 C CA . VAL A 1 101 ? 24.945 -15.230 -10.949 1.00 49.62 101 VAL A CA 1
ATOM 842 C C . VAL A 1 101 ? 24.759 -13.960 -11.760 1.00 49.62 101 VAL A C 1
ATOM 844 O O . VAL A 1 101 ? 25.621 -13.086 -11.741 1.00 49.62 101 VAL A O 1
ATOM 847 N N . ILE A 1 102 ? 23.716 -13.909 -12.594 1.00 48.28 102 ILE A N 1
ATOM 848 C CA . ILE A 1 102 ? 23.267 -12.649 -13.162 1.00 48.28 102 ILE A CA 1
ATOM 849 C C . ILE A 1 102 ? 23.004 -11.839 -11.910 1.00 48.28 102 ILE A C 1
ATOM 851 O O . ILE A 1 102 ? 22.069 -12.146 -11.166 1.00 48.28 102 ILE A O 1
ATOM 855 N N . SER A 1 103 ? 23.905 -10.904 -11.598 1.00 53.44 103 SER A N 1
ATOM 856 C CA . SER A 1 103 ? 23.627 -9.917 -10.580 1.00 53.44 103 SER A CA 1
ATOM 857 C C . SER A 1 103 ? 22.296 -9.348 -11.028 1.00 53.44 103 SER A C 1
ATOM 859 O O . SER A 1 103 ? 22.180 -8.837 -12.145 1.00 53.44 103 SER A O 1
ATOM 861 N N . LEU A 1 104 ? 21.244 -9.604 -10.250 1.00 52.75 104 LEU A N 1
ATOM 862 C CA . LEU A 1 104 ? 19.947 -8.998 -10.475 1.00 52.75 104 LEU A CA 1
ATOM 863 C C . LEU A 1 104 ? 20.222 -7.507 -10.308 1.00 52.75 104 LEU A C 1
ATOM 865 O O . LEU A 1 104 ? 20.153 -6.978 -9.199 1.00 52.75 104 LEU A O 1
ATOM 869 N N . ARG A 1 105 ? 20.658 -6.852 -11.396 1.00 53.69 105 ARG A N 1
ATOM 870 C CA . ARG A 1 105 ? 20.724 -5.402 -11.518 1.00 53.69 105 ARG A CA 1
ATOM 871 C C . ARG A 1 105 ? 19.397 -4.946 -10.960 1.00 53.69 105 ARG A C 1
ATOM 873 O O . ARG A 1 105 ? 18.387 -5.517 -11.368 1.00 53.69 105 ARG A O 1
ATOM 880 N N . ARG A 1 106 ? 19.425 -4.042 -9.974 1.00 54.53 106 ARG A N 1
ATOM 881 C CA . ARG A 1 106 ? 18.235 -3.536 -9.280 1.00 54.53 106 ARG A CA 1
ATOM 882 C C . ARG A 1 106 ? 17.183 -3.262 -10.343 1.00 54.53 106 ARG A C 1
ATOM 884 O O . ARG A 1 106 ? 17.321 -2.276 -11.055 1.00 54.53 106 ARG A O 1
ATOM 891 N N . ILE A 1 107 ? 16.231 -4.179 -10.530 1.00 54.38 107 ILE A N 1
ATOM 892 C CA . ILE A 1 107 ? 15.197 -3.996 -11.541 1.00 54.38 107 ILE A CA 1
ATOM 893 C C . ILE A 1 107 ? 14.360 -2.880 -10.936 1.00 54.38 107 ILE A C 1
ATOM 895 O O . ILE A 1 107 ? 13.766 -3.110 -9.872 1.00 54.38 107 ILE A O 1
ATOM 899 N N . PRO A 1 108 ? 14.394 -1.663 -11.505 1.00 54.91 108 PRO A N 1
ATOM 900 C CA . PRO A 1 108 ? 13.584 -0.582 -10.986 1.00 54.91 108 PRO A CA 1
ATOM 901 C C . PRO A 1 108 ? 12.144 -1.078 -11.034 1.00 54.91 108 PRO A C 1
ATOM 903 O O . PRO A 1 108 ? 11.733 -1.674 -12.033 1.00 54.91 108 PRO A O 1
ATOM 906 N N . VAL A 1 109 ? 11.393 -0.914 -9.945 1.00 57.84 109 VAL A N 1
ATOM 907 C CA . VAL A 1 109 ? 9.956 -1.191 -10.011 1.00 57.84 109 VAL A CA 1
ATOM 908 C C . VAL A 1 109 ? 9.387 -0.313 -11.131 1.00 57.84 109 VAL A C 1
ATOM 910 O O . VAL A 1 109 ? 9.634 0.896 -11.115 1.00 57.84 109 VAL A O 1
ATOM 913 N N . PRO A 1 110 ? 8.715 -0.901 -12.136 1.00 56.62 110 PRO A N 1
ATOM 914 C CA . PRO A 1 110 ? 8.212 -0.133 -13.263 1.00 56.62 110 PRO A CA 1
ATOM 915 C C . PRO A 1 110 ? 7.199 0.899 -12.752 1.00 56.62 110 PRO A C 1
ATOM 917 O O . PRO A 1 110 ? 6.350 0.572 -11.922 1.00 56.62 110 PRO A O 1
ATOM 920 N N . ASN A 1 111 ? 7.309 2.133 -13.252 1.00 63.38 111 ASN A N 1
ATOM 921 C CA . ASN A 1 111 ? 6.387 3.253 -13.018 1.00 63.38 111 ASN A CA 1
ATOM 922 C C . ASN A 1 111 ? 6.330 3.783 -11.569 1.00 63.38 111 ASN A C 1
ATOM 924 O O . ASN A 1 111 ? 5.262 3.866 -10.961 1.00 63.38 111 ASN A O 1
ATOM 928 N N . MET A 1 112 ? 7.476 4.175 -11.002 1.00 71.81 112 MET A N 1
ATOM 929 C CA . MET A 1 112 ? 7.497 4.947 -9.752 1.00 71.81 112 MET A CA 1
ATOM 930 C C . MET A 1 112 ? 7.088 6.403 -10.010 1.00 71.81 112 MET A C 1
ATOM 932 O O . MET A 1 112 ? 7.903 7.180 -10.494 1.00 71.81 112 MET A O 1
ATOM 936 N N . LYS A 1 113 ? 5.849 6.768 -9.654 1.00 81.56 113 LYS A N 1
ATOM 937 C CA . LYS A 1 113 ? 5.389 8.166 -9.669 1.00 81.56 113 LYS A CA 1
ATOM 938 C C . LYS A 1 113 ? 6.162 9.012 -8.649 1.00 81.56 113 LYS A C 1
ATOM 940 O O . LYS A 1 113 ? 6.370 8.590 -7.495 1.00 81.56 113 LYS A O 1
ATOM 945 N N . LEU A 1 114 ? 6.561 10.215 -9.053 1.00 83.38 114 LEU A N 1
ATOM 946 C CA . LEU A 1 114 ? 7.145 11.200 -8.140 1.00 83.38 114 LEU A CA 1
ATOM 947 C C . LEU A 1 114 ? 6.098 11.682 -7.120 1.00 83.38 114 LEU A C 1
ATOM 949 O O . LEU A 1 114 ? 4.904 11.556 -7.379 1.00 83.38 114 LEU A O 1
ATOM 953 N N . PRO A 1 115 ? 6.508 12.202 -5.946 1.00 84.88 115 PRO A N 1
ATOM 954 C CA . PRO A 1 115 ? 5.577 12.772 -4.969 1.00 84.88 115 PRO A CA 1
ATOM 955 C C . PRO A 1 115 ? 4.659 13.857 -5.556 1.00 84.88 115 PRO A C 1
ATOM 957 O O . PRO A 1 115 ? 3.482 13.920 -5.219 1.00 84.88 115 PRO A O 1
ATOM 960 N N . GLU A 1 116 ? 5.182 14.667 -6.474 1.00 84.44 116 GLU A N 1
ATOM 961 C CA . GLU A 1 116 ? 4.450 15.760 -7.126 1.00 84.44 116 GLU A CA 1
ATOM 962 C C . GLU A 1 116 ? 3.421 15.262 -8.158 1.00 84.44 116 GLU A C 1
ATOM 964 O O . GLU A 1 116 ? 2.395 15.896 -8.374 1.00 84.44 116 GLU A O 1
ATOM 969 N N . GLU A 1 117 ? 3.647 14.091 -8.758 1.00 86.00 117 GLU A N 1
ATOM 970 C CA . GLU A 1 117 ? 2.778 13.504 -9.793 1.00 86.00 117 GLU A CA 1
ATOM 971 C C . GLU A 1 117 ? 1.562 12.760 -9.213 1.00 86.00 117 GLU A C 1
ATOM 973 O O . GLU A 1 117 ? 0.765 12.170 -9.949 1.00 86.00 117 GLU A O 1
ATOM 978 N N . ILE A 1 118 ? 1.426 12.724 -7.885 1.00 88.75 118 ILE A N 1
ATOM 979 C CA . ILE A 1 118 ? 0.342 12.004 -7.218 1.00 88.75 118 ILE A CA 1
ATOM 980 C C . ILE A 1 118 ? -0.923 12.836 -7.304 1.00 88.75 118 ILE A C 1
ATOM 982 O O . ILE A 1 118 ? -1.090 13.850 -6.626 1.00 88.75 118 ILE A O 1
ATOM 986 N N . THR A 1 119 ? -1.852 12.341 -8.103 1.00 91.81 119 THR A N 1
ATOM 987 C CA . THR A 1 119 ? -3.161 12.961 -8.270 1.00 91.81 119 THR A CA 1
ATOM 988 C C . THR A 1 119 ? -4.077 12.649 -7.085 1.00 91.81 119 THR A C 1
ATOM 990 O O . THR A 1 119 ? -3.912 11.660 -6.370 1.00 91.81 119 THR A O 1
ATOM 993 N N . GLU A 1 120 ? -5.110 13.461 -6.872 1.00 91.31 120 GLU A N 1
ATOM 994 C CA . GLU A 1 120 ? -6.116 13.178 -5.839 1.00 91.31 120 GLU A CA 1
ATOM 995 C C . GLU A 1 120 ? -6.887 11.875 -6.098 1.00 91.31 120 GLU A C 1
ATOM 997 O O . GLU A 1 120 ? -7.353 11.229 -5.158 1.00 91.31 120 GLU A O 1
ATOM 1002 N N . SER A 1 121 ? -7.014 11.462 -7.363 1.00 92.31 121 SER A N 1
ATOM 1003 C CA . SER A 1 121 ? -7.631 10.184 -7.727 1.00 92.31 121 SER A CA 1
ATOM 1004 C C . SER A 1 121 ? -6.795 8.995 -7.251 1.00 92.31 121 SER A C 1
ATOM 1006 O O . SER A 1 121 ? -7.367 8.015 -6.772 1.00 92.31 121 SER A O 1
ATOM 1008 N N . ASP A 1 122 ? -5.463 9.103 -7.275 1.00 91.50 122 ASP A N 1
ATOM 1009 C CA . ASP A 1 122 ? -4.563 8.098 -6.703 1.00 91.50 122 ASP A CA 1
ATOM 1010 C C . ASP A 1 122 ? -4.808 7.935 -5.192 1.00 91.50 122 ASP A C 1
ATOM 1012 O O . ASP A 1 122 ? -4.806 6.817 -4.682 1.00 91.50 122 ASP A O 1
ATOM 1016 N N . ILE A 1 123 ? -5.090 9.022 -4.469 1.00 93.50 123 ILE A N 1
ATOM 1017 C CA . ILE A 1 123 ? -5.390 8.975 -3.027 1.00 93.50 123 ILE A CA 1
ATOM 1018 C C . ILE A 1 123 ? -6.763 8.343 -2.778 1.00 93.50 123 ILE A C 1
ATOM 1020 O O . ILE A 1 123 ? -6.909 7.484 -1.910 1.00 93.50 123 ILE A O 1
ATOM 1024 N N . LYS A 1 124 ? -7.773 8.715 -3.572 1.00 93.69 124 LYS A N 1
ATOM 1025 C CA . LYS A 1 124 ? -9.135 8.161 -3.461 1.00 93.69 124 LYS A CA 1
ATOM 1026 C C . LYS A 1 124 ? -9.196 6.665 -3.788 1.00 93.69 124 LYS A C 1
ATOM 1028 O O . LYS A 1 124 ? -10.063 5.966 -3.277 1.00 93.69 124 LYS A O 1
ATOM 1033 N N . ASN A 1 125 ? -8.277 6.161 -4.612 1.00 94.06 125 ASN A N 1
ATOM 1034 C CA . ASN A 1 125 ? -8.193 4.746 -4.984 1.00 94.06 125 ASN A CA 1
ATOM 1035 C C . ASN A 1 125 ? -7.442 3.871 -3.946 1.00 94.06 125 ASN A C 1
ATOM 1037 O O . ASN A 1 125 ? -7.223 2.677 -4.168 1.00 94.06 125 ASN A O 1
ATOM 1041 N N . ILE A 1 126 ? -7.047 4.426 -2.794 1.00 94.75 126 ILE A N 1
ATOM 1042 C CA . ILE A 1 126 ? -6.435 3.652 -1.705 1.00 94.75 126 ILE A CA 1
ATOM 1043 C C . ILE A 1 126 ? -7.495 2.779 -1.021 1.00 94.75 126 ILE A C 1
ATOM 1045 O O . ILE A 1 126 ? -8.540 3.249 -0.574 1.00 94.75 126 ILE A O 1
ATOM 1049 N N . CYS A 1 127 ? -7.198 1.485 -0.876 1.00 94.81 127 CYS A N 1
ATOM 1050 C CA . CYS A 1 127 ? -8.064 0.552 -0.164 1.00 94.81 127 CYS A CA 1
ATOM 1051 C C . CYS A 1 127 ? -7.606 0.348 1.291 1.00 94.81 127 CYS A C 1
ATOM 1053 O O . CYS A 1 127 ? -6.573 -0.278 1.557 1.00 94.81 127 CYS A O 1
ATOM 1055 N N . TYR A 1 128 ? -8.408 0.838 2.240 1.00 94.38 128 TYR A N 1
ATOM 1056 C CA . TYR A 1 128 ? -8.153 0.700 3.680 1.00 94.38 128 TYR A CA 1
ATOM 1057 C C . TYR A 1 128 ? -8.759 -0.550 4.312 1.00 94.38 128 TYR A 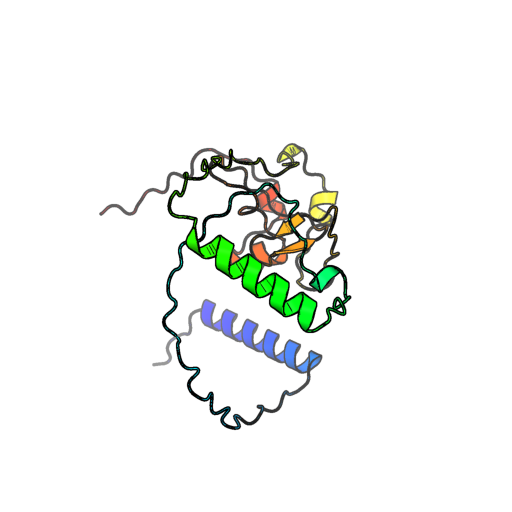C 1
ATOM 1059 O O . TYR A 1 128 ? -8.377 -0.900 5.422 1.00 94.38 128 TYR A O 1
ATOM 1067 N N . LYS A 1 129 ? -9.674 -1.241 3.626 1.00 93.81 129 LYS A N 1
ATOM 1068 C CA . LYS A 1 129 ? -10.323 -2.464 4.121 1.00 93.81 129 LYS A CA 1
ATOM 1069 C C . LYS A 1 129 ? -9.715 -3.704 3.463 1.00 93.81 129 LYS A C 1
ATOM 1071 O O . LYS A 1 129 ? -9.119 -3.643 2.388 1.00 93.81 129 LYS A O 1
ATOM 1076 N N . SER A 1 130 ? -9.833 -4.854 4.118 1.00 88.94 130 SER A N 1
ATOM 1077 C CA . SER A 1 130 ? -9.451 -6.143 3.527 1.00 88.94 130 SER A CA 1
ATOM 1078 C C . SER A 1 130 ? -10.454 -6.595 2.455 1.00 88.94 130 SER A C 1
ATOM 1080 O O . SER A 1 130 ? -10.041 -7.163 1.444 1.00 88.94 130 SER A O 1
ATOM 1082 N N . ALA A 1 131 ? -11.740 -6.295 2.657 1.00 89.81 131 ALA A N 1
ATOM 1083 C CA . ALA A 1 131 ? -12.845 -6.606 1.756 1.00 89.81 131 ALA A CA 1
ATOM 1084 C C . ALA A 1 131 ? -13.015 -5.558 0.639 1.00 89.81 131 ALA A C 1
ATOM 1086 O O . ALA A 1 131 ? -12.741 -4.374 0.836 1.00 89.81 131 ALA A O 1
ATOM 1087 N N . GLY A 1 132 ? -13.494 -5.996 -0.532 1.00 86.69 132 GLY A N 1
ATOM 1088 C CA . GLY A 1 132 ? -13.813 -5.112 -1.665 1.00 86.69 132 GLY A CA 1
ATOM 1089 C C . GLY A 1 132 ? -12.625 -4.723 -2.553 1.00 86.69 132 GLY A C 1
ATOM 1090 O O . GLY A 1 132 ? -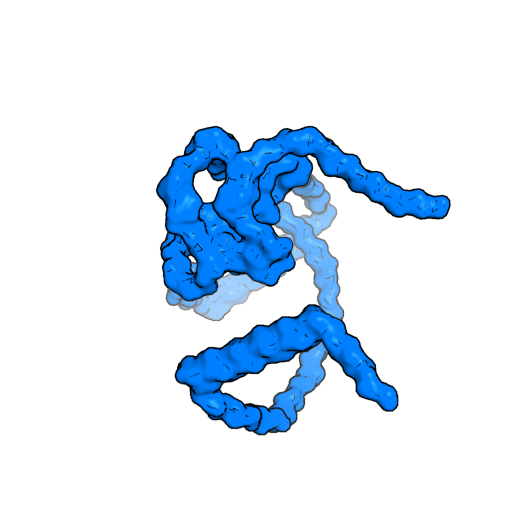12.750 -3.838 -3.398 1.00 86.69 132 GLY A O 1
ATOM 1091 N N . LYS A 1 133 ? -11.467 -5.374 -2.395 1.00 91.19 133 LYS A N 1
ATOM 1092 C CA . LYS A 1 133 ? -10.303 -5.136 -3.256 1.00 91.19 133 LYS A CA 1
ATOM 1093 C C . LYS A 1 133 ? -10.556 -5.648 -4.672 1.00 91.19 133 LYS A C 1
ATOM 1095 O O . LYS A 1 133 ? -10.904 -6.811 -4.865 1.00 91.19 133 LYS A O 1
ATOM 1100 N N . LYS A 1 134 ? -10.311 -4.794 -5.668 1.00 93.81 134 LYS A N 1
ATOM 1101 C CA . LYS A 1 134 ? -10.346 -5.172 -7.086 1.00 93.81 134 LYS A CA 1
ATOM 1102 C C . LYS A 1 134 ? -9.043 -5.878 -7.456 1.00 93.81 134 LYS A C 1
ATOM 1104 O O . LYS A 1 134 ? -7.982 -5.250 -7.477 1.00 93.81 134 LYS A O 1
ATOM 1109 N N . TYR A 1 135 ? -9.124 -7.180 -7.709 1.00 94.00 135 TYR A N 1
ATOM 1110 C CA . TYR A 1 135 ? -7.995 -7.985 -8.165 1.00 94.00 135 TYR A CA 1
ATOM 1111 C C . TYR A 1 135 ? -7.778 -7.784 -9.663 1.00 94.00 135 TYR A C 1
ATOM 1113 O O . TYR A 1 135 ? -8.719 -7.886 -10.443 1.00 94.00 135 TYR A O 1
ATOM 1121 N N . ASP A 1 136 ? -6.535 -7.524 -10.052 1.00 92.19 136 ASP A N 1
ATOM 1122 C CA . ASP A 1 136 ? -6.130 -7.423 -11.453 1.00 92.19 136 ASP A CA 1
ATOM 1123 C C . ASP A 1 136 ? -4.790 -8.144 -11.610 1.00 92.19 136 ASP A C 1
ATOM 1125 O O . ASP A 1 136 ? -3.799 -7.809 -10.956 1.00 92.19 136 ASP A O 1
ATOM 1129 N N . THR A 1 137 ? -4.768 -9.192 -12.429 1.00 90.75 137 THR A N 1
ATOM 1130 C CA . THR A 1 137 ? -3.577 -10.018 -12.651 1.00 90.75 137 THR A CA 1
ATOM 1131 C C . THR A 1 137 ? -2.599 -9.386 -13.637 1.00 90.75 137 THR A C 1
ATOM 1133 O O . THR A 1 137 ? -1.400 -9.670 -13.538 1.00 90.75 137 THR A O 1
ATOM 1136 N N . VAL A 1 138 ? -3.092 -8.531 -14.539 1.00 88.81 138 VAL A N 1
ATOM 1137 C CA . VAL A 1 138 ? -2.339 -7.940 -15.650 1.00 88.81 138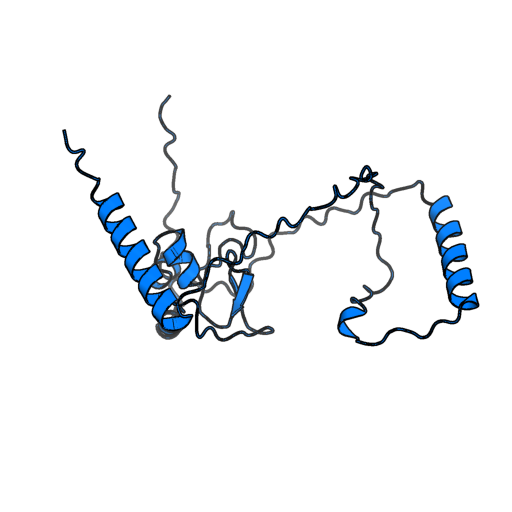 VAL A CA 1
ATOM 1138 C C . VAL A 1 138 ? -1.784 -6.579 -15.246 1.00 88.81 138 VAL A C 1
ATOM 1140 O O . VAL A 1 138 ? -0.566 -6.407 -15.236 1.00 88.81 138 VAL A O 1
ATOM 1143 N N . ASN A 1 139 ? -2.648 -5.643 -14.840 1.00 87.94 139 ASN A N 1
ATOM 1144 C CA . ASN A 1 139 ? -2.238 -4.269 -14.513 1.00 87.94 139 ASN A CA 1
ATOM 1145 C C . ASN A 1 139 ? -2.102 -4.022 -13.002 1.00 87.94 139 ASN A C 1
ATOM 1147 O O . ASN A 1 139 ? -1.634 -2.966 -12.576 1.00 87.94 139 ASN A O 1
ATOM 1151 N N . GLY A 1 140 ? -2.495 -4.990 -12.168 1.00 89.88 140 GLY A N 1
ATOM 1152 C CA . GLY A 1 140 ? -2.447 -4.851 -10.716 1.00 89.88 140 GLY A CA 1
ATOM 1153 C C . GLY A 1 140 ? -1.032 -4.915 -10.138 1.00 89.88 140 GLY A C 1
ATOM 1154 O O . GLY A 1 140 ? -0.185 -5.732 -10.523 1.00 89.88 140 GLY A O 1
ATOM 1155 N N . THR A 1 141 ? -0.797 -4.094 -9.116 1.00 91.44 141 THR A N 1
ATOM 1156 C CA . THR A 1 141 ? 0.454 -4.088 -8.347 1.00 91.44 141 THR A CA 1
ATOM 1157 C C . THR A 1 141 ? 0.362 -5.036 -7.151 1.00 91.44 141 THR A C 1
ATOM 1159 O O . THR A 1 141 ? -0.705 -5.229 -6.564 1.00 91.44 141 THR A O 1
ATOM 1162 N N . THR A 1 142 ? 1.482 -5.668 -6.788 1.00 92.56 142 THR A N 1
ATOM 1163 C CA . THR A 1 142 ? 1.558 -6.615 -5.662 1.00 92.56 142 THR A CA 1
ATOM 1164 C C . THR A 1 142 ? 1.853 -5.901 -4.349 1.00 92.56 142 THR A C 1
ATOM 1166 O O . THR A 1 142 ? 2.844 -5.185 -4.256 1.00 92.56 142 THR A O 1
ATOM 1169 N N . CYS A 1 143 ? 1.079 -6.169 -3.298 1.00 93.31 143 CYS A N 1
ATOM 1170 C CA . CYS A 1 143 ? 1.472 -5.785 -1.937 1.00 93.31 143 CYS A CA 1
ATOM 1171 C C . CYS A 1 143 ? 2.555 -6.734 -1.391 1.00 93.31 143 CYS A C 1
ATOM 1173 O O . CYS A 1 143 ? 2.399 -7.951 -1.458 1.00 93.31 143 CYS A O 1
ATOM 1175 N N . HIS A 1 144 ? 3.621 -6.209 -0.788 1.00 91.88 144 HIS A N 1
ATOM 1176 C CA . HIS A 1 144 ? 4.704 -7.004 -0.207 1.00 91.88 144 HIS A CA 1
ATOM 1177 C C . HIS A 1 144 ? 4.228 -7.905 0.941 1.00 91.88 144 HIS A C 1
ATOM 1179 O O . HIS A 1 144 ? 4.674 -9.049 1.039 1.00 91.88 144 HIS A O 1
ATOM 1185 N N . GLN A 1 145 ? 3.306 -7.412 1.779 1.00 91.94 145 GLN A N 1
ATOM 1186 C CA . GLN A 1 145 ? 2.832 -8.154 2.953 1.00 91.94 145 GLN A CA 1
ATOM 1187 C C . GLN A 1 145 ? 1.780 -9.200 2.595 1.00 91.94 145 GLN A C 1
ATOM 1189 O O . GLN A 1 145 ? 1.977 -10.381 2.865 1.00 91.94 145 GLN A O 1
ATOM 1194 N N . CYS A 1 146 ? 0.665 -8.799 1.974 1.00 93.12 146 CYS A N 1
ATOM 1195 C CA . CYS A 1 146 ? -0.412 -9.746 1.665 1.00 93.12 146 CYS A CA 1
ATOM 1196 C C . CYS A 1 146 ? -0.228 -10.482 0.332 1.00 93.12 146 CYS A C 1
ATOM 1198 O O . CYS A 1 146 ? -0.996 -11.393 0.042 1.00 93.12 146 CYS A O 1
ATOM 1200 N N . ARG A 1 147 ? 0.764 -10.102 -0.489 1.00 92.88 147 ARG A N 1
ATOM 1201 C CA . ARG A 1 147 ? 1.068 -10.697 -1.808 1.00 92.88 147 ARG A CA 1
ATOM 1202 C C . ARG A 1 147 ? -0.097 -10.677 -2.806 1.00 92.88 147 ARG A C 1
ATOM 1204 O O . ARG A 1 147 ? -0.025 -11.325 -3.845 1.00 92.88 147 ARG A O 1
ATOM 1211 N N . GLN A 1 148 ? -1.151 -9.915 -2.521 1.00 92.69 148 GLN A N 1
ATOM 1212 C CA . GLN A 1 148 ? -2.303 -9.746 -3.404 1.00 92.69 148 GLN A CA 1
ATOM 1213 C C . GLN A 1 148 ? -1.958 -8.775 -4.542 1.00 92.69 148 GLN A C 1
ATOM 1215 O O . GLN A 1 148 ? -1.329 -7.742 -4.295 1.00 92.69 148 GLN A O 1
ATOM 1220 N N . LYS A 1 149 ? -2.362 -9.127 -5.771 1.00 93.81 149 LYS A N 1
ATOM 1221 C CA . LYS A 1 149 ? -2.302 -8.277 -6.970 1.00 93.81 149 LYS A CA 1
ATOM 1222 C C . LYS A 1 149 ? -3.626 -7.552 -7.146 1.00 93.81 149 LYS A C 1
ATOM 1224 O O . LYS A 1 149 ? -4.638 -8.178 -7.452 1.00 93.81 149 LYS A O 1
ATOM 1229 N N . THR A 1 150 ? -3.612 -6.251 -6.920 1.00 94.88 150 THR A N 1
ATOM 1230 C CA . THR A 1 150 ? -4.825 -5.433 -6.861 1.00 94.88 150 THR A CA 1
ATOM 1231 C C . THR A 1 150 ? -4.590 -4.085 -7.537 1.00 94.88 150 THR A C 1
ATOM 1233 O O . THR A 1 150 ? -3.450 -3.614 -7.598 1.00 94.88 150 THR A O 1
ATOM 1236 N N . ALA A 1 151 ? -5.662 -3.488 -8.059 1.00 94.31 151 ALA A N 1
ATOM 1237 C CA . ALA A 1 151 ? -5.639 -2.210 -8.783 1.00 94.31 151 ALA A CA 1
ATOM 1238 C C . ALA A 1 151 ? -5.642 -0.969 -7.862 1.00 94.31 151 ALA A C 1
ATOM 1240 O O . ALA A 1 151 ? -5.631 0.162 -8.340 1.00 94.31 151 ALA A O 1
ATOM 1241 N N . ASP A 1 152 ? -5.667 -1.170 -6.542 1.00 94.06 152 ASP A N 1
ATOM 1242 C CA . ASP A 1 152 ? -5.548 -0.104 -5.546 1.00 94.06 152 ASP A CA 1
ATOM 1243 C C . ASP A 1 152 ? -4.157 0.532 -5.567 1.00 94.06 152 ASP A C 1
ATOM 1245 O O . ASP A 1 152 ? -3.135 -0.108 -5.859 1.00 94.06 152 ASP A O 1
ATOM 1249 N N . THR A 1 153 ? -4.127 1.800 -5.187 1.00 93.56 153 THR A N 1
ATOM 1250 C CA . THR A 1 153 ? -2.898 2.570 -5.027 1.00 93.56 153 THR A CA 1
ATOM 1251 C C . THR A 1 153 ? -2.130 2.084 -3.800 1.00 93.56 153 THR A C 1
ATOM 1253 O O . THR A 1 153 ? -2.703 1.837 -2.736 1.00 93.56 153 THR A O 1
ATOM 1256 N N . LYS A 1 154 ? -0.813 1.929 -3.944 1.00 93.38 154 LYS A N 1
ATOM 1257 C CA . LYS A 1 154 ? 0.079 1.381 -2.912 1.00 93.38 154 LYS A CA 1
ATOM 1258 C C . LYS A 1 154 ? 1.212 2.349 -2.612 1.00 93.38 154 LYS A C 1
ATOM 12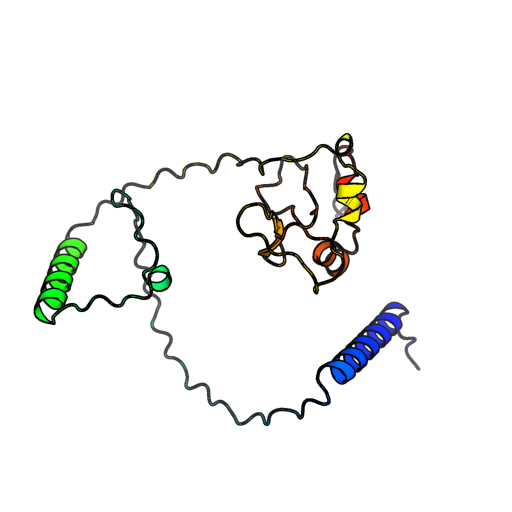60 O O . LYS A 1 154 ? 1.546 3.194 -3.439 1.00 93.38 154 LYS A O 1
ATOM 1265 N N . SER A 1 155 ? 1.832 2.185 -1.447 1.00 92.56 155 SER A N 1
ATOM 1266 C CA . SER A 1 155 ? 3.051 2.911 -1.094 1.00 92.56 155 SER A CA 1
ATOM 1267 C C . SER A 1 155 ? 4.184 2.611 -2.077 1.00 92.56 155 SER A C 1
ATOM 1269 O O . SER A 1 155 ? 4.237 1.539 -2.681 1.00 92.56 155 SER A O 1
ATOM 1271 N N . ILE A 1 156 ? 5.126 3.542 -2.208 1.00 88.69 156 ILE A N 1
ATOM 1272 C CA . ILE A 1 156 ? 6.335 3.366 -3.013 1.00 88.69 156 ILE A CA 1
ATOM 1273 C C . ILE A 1 156 ? 7.525 3.721 -2.128 1.00 88.69 156 ILE A C 1
ATOM 1275 O O . ILE A 1 156 ? 7.592 4.820 -1.582 1.00 88.69 156 ILE A O 1
ATOM 1279 N N . CYS A 1 157 ? 8.479 2.800 -1.987 1.00 86.75 157 CYS A N 1
ATOM 1280 C CA . CYS A 1 157 ? 9.733 3.113 -1.314 1.00 86.75 157 CYS A CA 1
ATOM 1281 C C . CYS A 1 157 ? 10.702 3.730 -2.317 1.00 86.75 157 CYS A C 1
ATOM 1283 O O . CYS A 1 157 ? 11.100 3.090 -3.286 1.00 86.75 157 CYS A O 1
ATOM 1285 N N . ARG A 1 158 ? 11.097 4.971 -2.045 1.00 82.31 158 ARG A N 1
ATOM 1286 C CA . ARG A 1 158 ? 12.009 5.761 -2.881 1.00 82.31 158 ARG A CA 1
ATOM 1287 C C . ARG A 1 158 ? 13.467 5.688 -2.411 1.00 82.31 158 ARG A C 1
ATOM 1289 O O . ARG A 1 158 ? 14.322 6.403 -2.919 1.00 82.31 158 ARG A O 1
ATOM 1296 N N . SER A 1 159 ? 13.761 4.837 -1.424 1.00 81.69 159 SER A N 1
ATOM 1297 C CA . SER A 1 159 ? 15.129 4.642 -0.939 1.00 81.69 159 SER A CA 1
ATOM 1298 C C . SER A 1 159 ? 15.991 3.994 -2.026 1.00 81.69 159 SER A C 1
ATOM 1300 O O . SER A 1 159 ? 15.575 2.980 -2.595 1.00 81.69 159 SER A O 1
ATOM 1302 N N . PRO A 1 160 ? 17.222 4.484 -2.267 1.00 78.12 160 PRO A N 1
ATOM 1303 C CA . PRO A 1 160 ? 18.126 3.891 -3.252 1.00 78.12 160 PRO A CA 1
ATOM 1304 C C . PRO A 1 160 ? 18.525 2.452 -2.897 1.00 78.12 160 PRO A C 1
ATOM 1306 O O . PRO A 1 160 ? 18.971 1.704 -3.766 1.00 78.12 160 PRO A O 1
ATOM 1309 N N . HIS A 1 161 ? 18.369 2.052 -1.631 1.00 78.31 161 HIS A N 1
ATOM 1310 C CA . HIS A 1 161 ? 18.657 0.702 -1.145 1.00 78.31 161 HIS A CA 1
ATOM 1311 C C . HIS A 1 161 ? 17.452 -0.246 -1.238 1.00 78.31 161 HIS A C 1
ATOM 1313 O O . HIS A 1 161 ? 17.587 -1.435 -0.940 1.00 78.31 161 HIS A O 1
ATOM 1319 N N . CYS A 1 162 ? 16.273 0.248 -1.634 1.00 78.44 162 CYS A N 1
ATOM 1320 C CA . CYS A 1 162 ? 15.104 -0.600 -1.807 1.00 78.44 162 CYS A CA 1
ATOM 1321 C C . CYS A 1 162 ? 15.244 -1.447 -3.076 1.00 78.44 162 CYS A C 1
ATOM 1323 O O . CYS A 1 162 ? 15.540 -0.939 -4.155 1.00 78.44 162 CYS A O 1
ATOM 1325 N N . ASN A 1 163 ? 15.003 -2.752 -2.944 1.00 75.38 163 ASN A N 1
ATOM 1326 C CA . ASN A 1 163 ? 15.096 -3.694 -4.052 1.00 75.38 163 ASN A CA 1
ATOM 1327 C C . ASN A 1 163 ? 13.699 -4.219 -4.406 1.00 75.38 163 ASN A C 1
ATOM 1329 O O . ASN A 1 163 ? 13.100 -4.984 -3.643 1.00 75.38 163 ASN A O 1
ATOM 1333 N N . GLY A 1 164 ? 13.201 -3.834 -5.582 1.00 77.56 164 GLY A N 1
ATOM 1334 C CA . GLY A 1 164 ? 11.950 -4.335 -6.149 1.00 77.56 164 GLY A CA 1
ATOM 1335 C C . GLY A 1 164 ? 10.699 -3.924 -5.362 1.00 77.56 164 GLY A C 1
ATOM 1336 O O . GLY A 1 164 ? 10.553 -2.786 -4.932 1.00 77.56 164 GLY A O 1
ATOM 1337 N N . VAL A 1 165 ? 9.782 -4.875 -5.170 1.00 80.19 165 VAL A N 1
ATOM 1338 C CA . VAL A 1 165 ? 8.440 -4.661 -4.589 1.00 80.19 165 VAL A CA 1
ATOM 1339 C C . VAL A 1 165 ? 8.399 -4.639 -3.055 1.00 80.19 165 VAL A C 1
ATOM 1341 O O . VAL A 1 165 ? 7.318 -4.595 -2.477 1.00 80.19 165 VAL A O 1
ATOM 1344 N N . ARG A 1 166 ? 9.543 -4.660 -2.353 1.00 84.69 166 ARG A N 1
ATOM 1345 C CA . ARG A 1 166 ? 9.556 -4.720 -0.873 1.00 84.69 166 ARG A CA 1
ATOM 1346 C C . ARG A 1 166 ? 8.966 -3.484 -0.195 1.00 84.69 166 ARG A C 1
ATOM 1348 O O . ARG A 1 166 ? 8.502 -3.582 0.933 1.00 84.69 166 ARG A O 1
ATOM 1355 N N . GLY A 1 167 ? 8.978 -2.349 -0.887 1.00 87.88 167 GLY A N 1
ATOM 1356 C CA . GLY A 1 167 ? 8.411 -1.087 -0.419 1.00 87.88 167 GLY A CA 1
ATOM 1357 C C . GLY A 1 167 ? 6.952 -0.834 -0.798 1.00 87.88 167 GLY A C 1
ATOM 1358 O O . GLY A 1 167 ? 6.451 0.256 -0.523 1.00 87.88 167 GLY A O 1
ATOM 1359 N N . GLN A 1 168 ? 6.293 -1.784 -1.471 1.00 91.88 168 GLN A N 1
ATOM 1360 C CA . GLN A 1 168 ? 4.909 -1.633 -1.915 1.00 91.88 168 GLN A CA 1
ATOM 1361 C C . GLN A 1 168 ? 3.936 -2.242 -0.911 1.00 91.88 168 GLN A C 1
ATOM 1363 O O . GLN A 1 168 ? 3.843 -3.461 -0.778 1.00 91.88 168 GLN A O 1
ATOM 1368 N N . PHE A 1 169 ? 3.164 -1.399 -0.235 1.00 95.19 169 PHE A N 1
ATOM 1369 C CA . PHE A 1 169 ? 2.147 -1.797 0.730 1.00 95.19 169 PHE A CA 1
ATOM 1370 C C . PHE A 1 169 ? 0.792 -1.206 0.339 1.00 95.19 169 PHE A C 1
ATOM 1372 O O . PHE A 1 169 ? 0.708 -0.052 -0.072 1.00 95.19 169 PHE A O 1
ATOM 1379 N N . CYS A 1 170 ? -0.277 -1.995 0.454 1.00 94.94 170 CYS A N 1
ATOM 1380 C CA . CYS A 1 170 ? -1.641 -1.471 0.343 1.00 94.94 170 CYS A CA 1
ATOM 1381 C C . CYS A 1 170 ? -2.052 -0.728 1.620 1.00 94.94 170 CYS A C 1
ATOM 1383 O O . CYS A 1 170 ? -1.478 -0.982 2.684 1.00 94.94 170 CYS A O 1
ATOM 1385 N N . GLY A 1 171 ? -3.075 0.129 1.512 1.00 95.25 171 GLY A N 1
ATOM 1386 C CA . GLY A 1 171 ? -3.625 0.926 2.620 1.00 95.25 171 GLY A CA 1
ATOM 1387 C C . GLY A 1 171 ? -3.864 0.101 3.877 1.00 95.25 171 GLY A C 1
ATOM 1388 O O . GLY A 1 171 ? -3.295 0.382 4.928 1.00 95.25 171 GLY A O 1
ATOM 1389 N N . PHE A 1 172 ? -4.606 -0.999 3.736 1.00 95.62 172 PHE A N 1
ATOM 1390 C CA . PHE A 1 172 ? -4.879 -1.922 4.838 1.00 95.62 172 PHE A CA 1
ATOM 1391 C C . PHE A 1 172 ? -3.603 -2.443 5.525 1.00 95.62 172 PHE A C 1
ATOM 1393 O O . PHE A 1 172 ? -3.508 -2.414 6.749 1.00 95.62 172 PHE A O 1
ATOM 1400 N N . CYS A 1 173 ? -2.611 -2.920 4.763 1.00 95.62 173 CYS A N 1
ATOM 1401 C CA . CYS A 1 173 ? -1.414 -3.533 5.347 1.00 95.62 173 CYS A CA 1
ATOM 1402 C C . CYS A 1 173 ? -0.467 -2.519 5.983 1.00 95.62 173 CYS A C 1
ATOM 1404 O O . CYS A 1 173 ? 0.146 -2.858 6.992 1.00 95.62 173 CYS A O 1
ATOM 1406 N N . LEU A 1 174 ? -0.317 -1.330 5.393 1.00 95.12 174 LEU A N 1
ATOM 1407 C CA . LEU A 1 174 ? 0.554 -0.305 5.960 1.00 95.12 174 LEU A CA 1
ATOM 1408 C C . LEU A 1 174 ? -0.037 0.230 7.270 1.00 95.12 174 LEU A C 1
ATOM 1410 O O . LEU A 1 174 ? 0.643 0.212 8.294 1.00 95.12 174 LEU A O 1
ATOM 1414 N N . LEU A 1 175 ? -1.334 0.552 7.260 1.00 95.00 175 LEU A N 1
ATOM 1415 C CA . LEU A 1 175 ? -2.038 1.076 8.425 1.00 95.00 175 LEU A CA 1
ATOM 1416 C C . LEU A 1 175 ? -2.055 0.070 9.586 1.00 95.00 175 LEU A C 1
ATOM 1418 O O . LEU A 1 175 ? -1.655 0.402 10.693 1.00 95.00 175 LEU A O 1
ATOM 1422 N N . HIS A 1 176 ? -2.445 -1.184 9.341 1.00 94.62 176 HIS A N 1
ATOM 1423 C CA . HIS A 1 176 ? -2.653 -2.149 10.431 1.00 94.62 176 HIS A CA 1
ATOM 1424 C C . HIS A 1 176 ? -1.363 -2.791 10.957 1.00 94.62 176 HIS A C 1
ATOM 1426 O O . HIS A 1 176 ? -1.363 -3.319 12.065 1.00 94.62 176 HIS A O 1
ATOM 1432 N N . ARG A 1 177 ? -0.271 -2.809 10.175 1.00 93.50 177 ARG A N 1
ATOM 1433 C CA . ARG A 1 177 ? 1.010 -3.388 10.632 1.00 93.50 177 ARG A CA 1
ATOM 1434 C C . ARG A 1 177 ? 2.009 -2.351 11.121 1.00 93.50 177 ARG A C 1
ATOM 1436 O O . ARG A 1 177 ? 2.826 -2.692 11.967 1.00 93.50 177 ARG A O 1
ATOM 1443 N N . TYR A 1 178 ? 1.976 -1.143 10.565 1.00 92.94 178 TYR A N 1
ATOM 1444 C CA . TYR A 1 178 ? 2.976 -0.108 10.833 1.00 92.94 178 TYR A CA 1
ATOM 1445 C C . TYR A 1 178 ? 2.373 1.187 11.390 1.00 92.94 178 TYR A C 1
ATOM 1447 O O . TYR A 1 178 ? 3.128 2.043 11.830 1.00 92.94 178 TYR A O 1
ATOM 1455 N N . GLY A 1 179 ? 1.043 1.343 11.395 1.00 94.00 179 GLY A N 1
ATOM 1456 C CA . GLY A 1 179 ? 0.380 2.552 11.898 1.00 94.00 179 GLY A CA 1
ATOM 1457 C C . GLY A 1 179 ? 0.504 3.765 10.973 1.00 94.00 179 GLY A C 1
ATOM 1458 O O . GLY A 1 179 ? 0.167 4.873 11.376 1.00 94.00 179 GLY A O 1
ATOM 1459 N N . GLU A 1 180 ? 0.986 3.582 9.741 1.00 93.25 180 GLU A N 1
ATOM 1460 C CA . GLU A 1 180 ? 1.197 4.673 8.788 1.00 93.25 180 GLU A CA 1
ATOM 1461 C C . GLU A 1 180 ? 0.099 4.721 7.720 1.00 93.25 180 GLU A C 1
ATOM 1463 O O . GLU A 1 180 ? -0.331 3.692 7.190 1.00 93.25 180 GLU A O 1
ATOM 1468 N N . ASP A 1 181 ? -0.313 5.936 7.350 1.00 94.00 181 ASP A N 1
ATOM 1469 C CA . ASP A 1 181 ? -1.262 6.156 6.262 1.00 94.00 181 ASP A CA 1
ATOM 1470 C C . ASP A 1 181 ? -0.549 6.273 4.906 1.00 94.00 181 ASP A C 1
ATOM 1472 O O . ASP A 1 181 ? 0.349 7.097 4.699 1.00 94.00 181 ASP A O 1
ATOM 1476 N N . VAL A 1 182 ? -1.003 5.467 3.945 1.00 93.81 182 VAL A N 1
ATOM 1477 C CA . VAL A 1 182 ? -0.518 5.464 2.563 1.00 93.81 182 VAL A CA 1
ATOM 1478 C C . VAL A 1 182 ? -0.710 6.831 1.902 1.00 93.81 182 VAL A C 1
ATOM 1480 O O . VAL A 1 182 ? 0.191 7.275 1.194 1.00 93.81 182 VAL A O 1
ATOM 1483 N N . ALA A 1 183 ? -1.816 7.537 2.161 1.00 92.88 183 ALA A N 1
ATOM 1484 C CA . ALA A 1 183 ? -2.070 8.852 1.564 1.00 92.88 183 ALA A CA 1
ATOM 1485 C C . ALA A 1 183 ? -0.969 9.871 1.910 1.00 92.88 183 ALA A C 1
ATOM 1487 O O . ALA A 1 183 ? -0.560 10.673 1.068 1.00 92.88 183 ALA A O 1
ATOM 1488 N N . ILE A 1 184 ? -0.449 9.790 3.137 1.00 91.25 184 ILE A N 1
ATOM 1489 C CA . ILE A 1 184 ? 0.635 10.640 3.628 1.00 91.25 184 ILE A CA 1
ATOM 1490 C C . ILE A 1 184 ? 1.973 10.150 3.065 1.00 91.25 184 ILE A C 1
ATOM 1492 O O . ILE A 1 184 ? 2.748 10.936 2.525 1.00 91.25 184 ILE A O 1
ATOM 1496 N N . VAL A 1 185 ? 2.251 8.847 3.162 1.00 90.56 185 VAL A N 1
ATOM 1497 C CA . VAL A 1 185 ? 3.549 8.267 2.778 1.00 90.56 185 VAL A CA 1
ATOM 1498 C C . VAL A 1 185 ? 3.860 8.462 1.298 1.00 90.56 185 VAL A C 1
ATOM 1500 O O . VAL A 1 185 ? 5.005 8.758 0.958 1.00 90.56 185 VAL A O 1
ATOM 1503 N N . ILE A 1 186 ? 2.875 8.333 0.403 1.00 90.38 186 ILE A N 1
ATOM 1504 C CA . ILE A 1 186 ? 3.142 8.499 -1.032 1.00 90.38 186 ILE A CA 1
ATOM 1505 C C . ILE A 1 186 ? 3.532 9.962 -1.330 1.00 90.38 186 ILE A C 1
ATOM 1507 O O . ILE A 1 186 ? 4.438 10.167 -2.138 1.00 90.38 186 ILE A O 1
ATOM 1511 N N . LYS A 1 187 ? 2.960 10.953 -0.628 1.00 89.06 187 LYS A N 1
ATOM 1512 C CA . LYS A 1 187 ? 3.290 12.386 -0.778 1.00 89.06 187 LYS A CA 1
ATOM 1513 C C . LYS A 1 187 ? 4.592 12.820 -0.106 1.00 89.06 187 LYS A C 1
ATOM 1515 O O . LYS A 1 187 ? 5.106 13.882 -0.435 1.00 89.06 187 LYS A O 1
ATOM 1520 N N . LYS A 1 188 ? 5.134 12.036 0.830 1.00 85.06 188 LYS A N 1
ATOM 1521 C CA . LYS A 1 188 ? 6.392 12.391 1.496 1.00 85.06 188 LYS A CA 1
ATOM 1522 C C . LYS A 1 188 ? 7.537 12.419 0.483 1.00 85.06 188 LYS A C 1
ATOM 1524 O O . LYS A 1 188 ? 7.860 11.411 -0.156 1.00 85.06 188 LYS A O 1
ATOM 1529 N N . GLU A 1 189 ? 8.173 13.578 0.378 1.00 75.06 189 GLU A N 1
ATOM 1530 C CA . GLU A 1 189 ? 9.463 13.721 -0.280 1.00 75.06 189 GLU A CA 1
ATOM 1531 C C . GLU A 1 189 ? 10.547 12.999 0.525 1.00 75.06 189 GLU A C 1
ATOM 1533 O O . GLU A 1 189 ? 10.476 12.882 1.751 1.00 75.06 189 GLU A O 1
ATOM 1538 N N . VAL A 1 190 ? 11.565 12.488 -0.169 1.00 67.56 190 VAL A N 1
ATOM 1539 C CA . VAL A 1 190 ? 12.712 11.841 0.477 1.00 67.56 190 VAL A CA 1
ATOM 1540 C C . VAL A 1 190 ? 13.619 12.932 1.042 1.00 67.56 190 VAL A C 1
ATOM 1542 O O . VAL A 1 190 ? 14.629 13.295 0.441 1.00 67.56 190 VAL A O 1
ATOM 1545 N N . THR A 1 191 ? 13.260 13.486 2.195 1.00 55.72 191 THR A N 1
ATOM 1546 C CA . THR A 1 191 ? 14.168 14.359 2.932 1.00 55.72 191 THR A CA 1
ATOM 1547 C C . THR A 1 191 ? 15.314 13.520 3.506 1.00 55.72 191 THR A C 1
ATOM 1549 O O . THR A 1 191 ? 15.171 12.369 3.921 1.00 55.72 191 THR A O 1
ATOM 1552 N N . LYS A 1 192 ? 16.517 14.068 3.362 1.00 50.44 192 LYS A N 1
ATOM 1553 C CA . LYS A 1 192 ? 17.815 13.395 3.455 1.00 50.44 192 LYS A CA 1
ATOM 1554 C C . LYS A 1 192 ? 18.025 12.671 4.797 1.00 50.44 192 LYS A C 1
ATOM 1556 O O . LYS A 1 192 ? 17.754 13.229 5.847 1.00 50.44 192 LYS A O 1
ATOM 1561 N N . LYS A 1 193 ? 18.627 11.475 4.704 1.00 45.44 193 LYS A N 1
ATOM 1562 C CA . LYS A 1 193 ? 19.319 10.697 5.754 1.00 45.44 193 LYS A CA 1
ATOM 1563 C C . LYS A 1 193 ? 18.602 10.636 7.112 1.00 45.44 193 LYS A C 1
ATOM 1565 O O . LYS A 1 193 ? 18.874 11.431 8.002 1.00 45.44 193 LYS A O 1
ATOM 1570 N N . ILE A 1 194 ? 17.839 9.564 7.327 1.00 50.31 194 ILE A N 1
ATOM 1571 C CA . ILE A 1 194 ? 17.635 9.034 8.681 1.00 50.31 194 ILE A CA 1
ATOM 1572 C C . ILE A 1 194 ? 19.003 8.506 9.140 1.00 50.31 194 ILE A C 1
ATOM 1574 O O . ILE A 1 194 ? 19.360 7.356 8.887 1.00 50.31 194 ILE A O 1
ATOM 1578 N N . THR A 1 195 ? 19.834 9.368 9.723 1.00 48.66 195 THR A N 1
ATOM 1579 C CA . THR A 1 195 ? 20.945 8.912 10.555 1.00 48.66 195 THR A CA 1
ATOM 1580 C C . THR A 1 195 ? 20.307 8.339 11.806 1.00 48.66 195 THR A C 1
ATOM 1582 O O . THR A 1 195 ? 19.860 9.086 12.672 1.00 48.66 195 THR A O 1
ATOM 1585 N N . TYR A 1 196 ? 20.205 7.014 11.885 1.00 49.44 196 TYR A N 1
ATOM 1586 C CA . TYR A 1 196 ? 19.958 6.365 13.163 1.00 49.44 196 TYR A CA 1
ATOM 1587 C C . TYR A 1 196 ? 21.165 6.690 14.045 1.00 49.44 196 TYR A C 1
ATOM 1589 O O . TYR A 1 196 ? 22.239 6.120 13.853 1.00 49.44 196 TYR A O 1
ATOM 1597 N N . ALA A 1 197 ? 21.011 7.661 14.947 1.00 50.78 197 ALA A N 1
ATOM 1598 C CA . ALA A 1 197 ? 21.893 7.783 16.093 1.00 50.78 197 ALA A CA 1
ATOM 1599 C C . ALA A 1 197 ? 21.745 6.463 16.857 1.00 50.78 197 ALA A C 1
ATOM 1601 O O . ALA A 1 197 ? 20.686 6.172 17.415 1.00 50.78 197 ALA A O 1
ATOM 1602 N N . GLY A 1 198 ? 22.744 5.589 16.728 1.00 46.44 198 GLY A N 1
ATOM 1603 C CA . GLY A 1 198 ? 22.788 4.354 17.498 1.00 46.44 198 GLY A CA 1
ATOM 1604 C C . GLY A 1 198 ? 22.831 4.695 18.989 1.00 46.44 198 GLY A C 1
ATOM 1605 O O . GLY A 1 198 ? 23.326 5.768 19.332 1.00 46.44 198 GLY A O 1
ATOM 1606 N N . PRO A 1 199 ? 22.315 3.822 19.869 1.00 54.78 199 PRO A N 1
ATOM 1607 C CA . PRO A 1 199 ? 22.432 4.051 21.301 1.00 54.78 199 PRO A CA 1
ATOM 1608 C C . PRO A 1 199 ? 23.918 4.168 21.658 1.00 54.78 199 PRO A C 1
ATOM 1610 O O . PRO A 1 199 ? 24.711 3.288 21.304 1.00 54.78 199 PRO A O 1
ATOM 1613 N N . GLU A 1 200 ? 24.292 5.278 22.294 1.00 58.97 200 GLU A N 1
ATOM 1614 C CA . GLU A 1 200 ? 25.616 5.446 22.891 1.00 58.97 200 GLU A CA 1
ATOM 1615 C C . GLU A 1 200 ? 25.825 4.302 23.894 1.00 58.97 200 GLU A C 1
ATOM 1617 O O . GLU A 1 200 ? 24.928 3.981 24.676 1.00 58.97 200 GLU A O 1
ATOM 1622 N N . LYS A 1 201 ? 26.957 3.608 23.754 1.00 55.34 201 LYS A N 1
ATOM 1623 C CA . LYS A 1 201 ? 27.337 2.470 24.596 1.00 55.34 201 LYS A CA 1
ATOM 1624 C C . LYS A 1 201 ? 27.838 2.934 25.950 1.00 55.34 201 LYS A C 1
ATOM 1626 O O . LYS A 1 201 ? 28.566 3.949 25.959 1.00 55.34 201 LYS A O 1
#

Secondary structure (DSSP, 8-state):
------HHHHHHHHHHHHHHHHHHHHH-------------------------------S-----GGGT-------HHHHHHHHHHHHHHHTT---------------PPTT---STT--HHHHHT---SSTT--B-SSSPEEPTTT--EESS-B-----TT--GGGG--BHHHHHHHH---HHHHHH----S-----PPP-

InterPro domains:
  IPR018866 Zinc-finger domain of monoamine-oxidase A repressor R1 [PF10497] (135-188)
  IPR040221 CDCA7/CDA7L [PTHR31169] (3-187)

Sequence (201 aa):
MAEEESEYESIRRKNLEEFKLEFEKQFGKIEKIPQEEFSVLPIPKKPRKYKNAVVRSSLPCRMSLRNKAERPNLSLDEAENILEHCEYKLNNTRKRRAMPVISLRRIPVPNMKLPEEITESDIKNICYKSAGKKYDTVNGTTCHQCRQKTADTKSICRSPHCNGVRGQFCGFCLLHRYGEDVAIVIKKEVTKKITYAGPEK

Foldseek 3Di:
DDDPDPPVVVVVVVVVVVVVVVCCVVPNDDDPDPPPPPVPPPPPPDPPPCPPDADDDDDPDPPPCVVVPDDDPDDPVRVVVVVVVVVVVVVPDPDRDDDPPPVPPQPPAPDLDALVRCDVVLVVQADQDPPDFAADPPPFDAALVVRGGGPHRWADDPDPPDGYRNRTHGQNCCCVPPVDGRSVRSNDDCDDDPPPPPPDD

pLDDT: mean 71.79, std 19.47, range [37.38, 95.94]

Radius of gyration: 26.65 Å; chains: 1; bounding box: 54×65×68 Å